Protein AF-A0A7S1VIX5-F1 (afdb_monomer)

pLDDT: mean 74.94, std 20.19, range [29.17, 95.88]

Solvent-accessible surface area (backbone atoms only — not comparable to full-atom values): 13788 Å² total; per-residue (Å²): 132,83,78,78,77,52,73,66,58,58,30,60,76,66,74,55,80,82,62,45,67,68,53,44,40,52,52,51,56,52,42,58,74,59,51,63,78,57,54,66,81,84,49,85,82,69,47,69,67,57,52,46,50,52,40,50,43,45,48,53,43,51,52,53,49,53,56,47,58,65,45,47,60,74,49,66,66,64,64,69,95,78,52,51,76,66,58,50,51,46,47,50,54,43,53,51,54,49,48,52,43,51,50,52,44,55,71,68,44,48,58,62,39,41,53,62,77,56,58,63,57,82,47,80,45,80,46,74,49,74,53,75,81,75,80,76,80,84,83,83,89,85,88,83,90,82,92,78,94,74,93,71,90,77,80,77,80,70,57,75,49,76,47,80,46,83,52,84,44,78,74,46,73,65,58,49,50,51,47,42,53,54,46,42,70,40,27,55,58,52,47,46,52,52,46,54,43,52,53,47,49,44,48,43,53,49,54,40,54,51,53,52,52,56,47,57,57,51,62,58,71,71,62,85,88,127

Radius of gyration: 33.41 Å; Cα contacts (8 Å, |Δi|>4): 172; chains: 1; bounding box: 54×72×113 Å

Structure (mmCIF, N/CA/C/O backbone)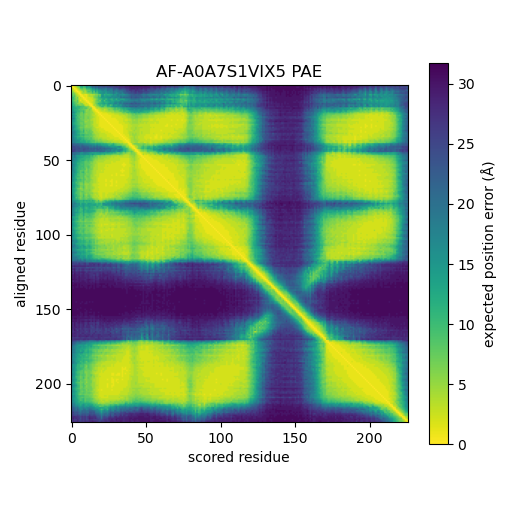:
data_AF-A0A7S1VIX5-F1
#
_entry.id   AF-A0A7S1VIX5-F1
#
loop_
_atom_site.group_PDB
_atom_site.id
_atom_site.type_symbol
_atom_site.label_atom_id
_atom_site.label_alt_id
_atom_site.label_comp_id
_atom_site.label_asym_id
_atom_site.label_entity_id
_atom_site.label_seq_id
_atom_site.pdbx_PDB_ins_code
_atom_site.Cartn_x
_atom_site.Cartn_y
_atom_site.Cartn_z
_atom_site.occupancy
_atom_site.B_iso_or_equiv
_atom_site.auth_seq_id
_atom_site.auth_comp_id
_atom_site.auth_asym_id
_atom_site.auth_atom_id
_atom_site.pdbx_PDB_model_num
ATOM 1 N N . GLY A 1 1 ? 23.159 -33.385 -23.144 1.00 40.56 1 GLY A N 1
ATOM 2 C CA . GLY A 1 1 ? 23.019 -32.016 -22.623 1.00 40.56 1 GLY A CA 1
ATOM 3 C C . GLY A 1 1 ? 21.557 -31.666 -22.658 1.00 40.56 1 GLY A C 1
ATOM 4 O O . GLY A 1 1 ? 21.001 -31.603 -23.744 1.00 40.56 1 GLY A O 1
ATOM 5 N N . THR A 1 2 ? 20.914 -31.565 -21.503 1.00 48.69 2 THR A N 1
ATOM 6 C CA . THR A 1 2 ? 19.516 -31.141 -21.402 1.00 48.69 2 THR A CA 1
ATOM 7 C C . THR A 1 2 ? 19.455 -29.647 -21.702 1.00 48.69 2 THR A C 1
ATOM 9 O O . THR A 1 2 ? 20.096 -28.850 -21.022 1.00 48.69 2 THR A O 1
ATOM 12 N N . ALA A 1 3 ? 18.760 -29.273 -22.776 1.00 57.03 3 ALA A N 1
ATOM 13 C CA . ALA A 1 3 ? 18.532 -27.875 -23.105 1.00 57.03 3 ALA A CA 1
ATOM 14 C C . ALA A 1 3 ? 17.705 -27.244 -21.980 1.00 57.03 3 ALA A C 1
ATOM 16 O O . ALA A 1 3 ? 16.609 -27.717 -21.680 1.00 57.03 3 ALA A O 1
ATOM 17 N N . THR A 1 4 ? 18.244 -26.215 -21.328 1.00 62.16 4 THR A N 1
ATOM 18 C CA . THR A 1 4 ? 17.508 -25.450 -20.321 1.00 62.16 4 THR A CA 1
ATOM 19 C C . THR A 1 4 ? 16.280 -24.834 -20.995 1.00 62.16 4 THR A C 1
ATOM 21 O O . THR A 1 4 ? 16.452 -24.109 -21.981 1.00 62.16 4 THR A O 1
ATOM 24 N N . PRO A 1 5 ? 15.053 -25.113 -20.522 1.00 63.16 5 PRO A N 1
ATOM 25 C CA . PRO A 1 5 ? 13.854 -24.552 -21.124 1.00 63.16 5 PRO A CA 1
ATOM 26 C C . PRO A 1 5 ? 13.896 -23.025 -21.030 1.00 63.16 5 PRO A C 1
ATOM 28 O O . PRO A 1 5 ? 14.279 -22.446 -20.010 1.00 63.16 5 PRO A O 1
ATOM 31 N N . THR A 1 6 ? 13.532 -22.354 -22.120 1.00 70.19 6 THR A N 1
ATOM 32 C CA . THR A 1 6 ? 13.431 -20.895 -22.151 1.00 70.19 6 THR A CA 1
ATOM 33 C C . THR A 1 6 ? 12.303 -20.433 -21.229 1.00 70.19 6 THR A C 1
ATOM 35 O O . THR A 1 6 ? 11.270 -21.088 -21.112 1.00 70.19 6 THR A O 1
ATOM 38 N N . ARG A 1 7 ? 12.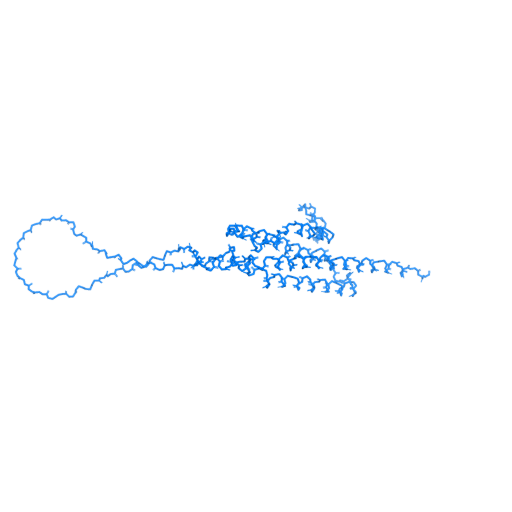469 -19.263 -20.594 1.00 66.38 7 ARG A N 1
ATOM 39 C CA . ARG A 1 7 ? 11.473 -18.664 -19.680 1.00 66.38 7 ARG A CA 1
ATOM 40 C C . ARG A 1 7 ? 10.058 -18.644 -20.277 1.00 66.38 7 ARG A C 1
ATOM 42 O O . ARG A 1 7 ? 9.100 -18.920 -19.573 1.00 66.38 7 ARG A O 1
ATOM 49 N N . GLN A 1 8 ? 9.936 -18.373 -21.576 1.00 63.19 8 GLN A N 1
ATOM 50 C CA . GLN A 1 8 ? 8.655 -18.368 -22.291 1.00 63.19 8 GLN A CA 1
ATOM 51 C C . GLN A 1 8 ? 8.002 -19.755 -22.394 1.00 63.19 8 GLN A C 1
ATOM 53 O O . GLN A 1 8 ? 6.785 -19.841 -22.286 1.00 63.19 8 GLN A O 1
ATOM 58 N N . ALA A 1 9 ? 8.784 -20.829 -22.552 1.00 67.06 9 ALA A N 1
ATOM 59 C CA . ALA A 1 9 ? 8.257 -22.194 -22.598 1.00 67.06 9 ALA A CA 1
ATOM 60 C C . ALA A 1 9 ? 7.669 -22.605 -21.239 1.00 67.06 9 ALA A C 1
ATOM 62 O O . ALA A 1 9 ? 6.553 -23.109 -21.179 1.00 67.06 9 ALA A O 1
ATOM 63 N N . VAL A 1 10 ? 8.365 -22.274 -20.145 1.00 72.19 10 VAL A N 1
ATOM 64 C CA . VAL A 1 10 ? 7.876 -22.525 -18.778 1.00 72.19 10 VAL A CA 1
ATOM 65 C C . VAL A 1 10 ? 6.617 -21.703 -18.476 1.00 72.19 10 VAL A C 1
ATOM 67 O O . VAL A 1 10 ? 5.673 -22.202 -17.878 1.00 72.19 10 VAL A O 1
ATOM 70 N N . MET A 1 11 ? 6.564 -20.440 -18.907 1.00 71.94 11 MET A N 1
ATOM 71 C CA . MET A 1 11 ? 5.390 -19.586 -18.678 1.00 71.94 11 MET A CA 1
ATOM 72 C C . MET A 1 11 ? 4.155 -20.052 -19.460 1.00 71.94 11 MET A C 1
ATOM 74 O O . MET A 1 11 ? 3.044 -19.968 -18.938 1.00 71.94 11 MET A O 1
ATOM 78 N N . ALA A 1 12 ? 4.344 -20.582 -20.673 1.00 70.00 12 ALA A N 1
ATOM 79 C CA . ALA A 1 12 ? 3.269 -21.157 -21.477 1.00 70.00 12 ALA A CA 1
ATOM 80 C C . ALA A 1 12 ? 2.716 -22.458 -20.871 1.00 70.00 12 ALA A C 1
ATOM 82 O O . ALA A 1 12 ? 1.503 -22.651 -20.861 1.00 70.00 12 ALA A O 1
ATOM 83 N N . GLU A 1 13 ? 3.575 -23.315 -20.308 1.00 73.69 13 GLU A N 1
ATOM 84 C CA . GLU A 1 13 ? 3.148 -24.536 -19.603 1.00 73.69 13 GLU A CA 1
ATOM 85 C C . GLU A 1 13 ? 2.299 -24.236 -18.359 1.00 73.69 13 GLU A C 1
ATOM 87 O O . GLU A 1 13 ? 1.384 -24.992 -18.037 1.00 73.69 13 GLU A O 1
ATOM 92 N N . VAL A 1 14 ? 2.567 -23.118 -17.677 1.00 80.94 14 VAL A N 1
ATOM 93 C CA . VAL A 1 14 ? 1.865 -22.720 -16.444 1.00 80.94 14 VAL A CA 1
ATOM 94 C C . VAL A 1 14 ? 0.708 -21.742 -16.720 1.00 80.94 14 VAL A C 1
ATOM 96 O O . VAL A 1 14 ? 0.027 -21.316 -15.792 1.00 80.94 14 VAL A O 1
ATOM 99 N N . SER A 1 15 ? 0.444 -21.385 -17.986 1.00 79.19 15 SER A N 1
ATOM 100 C CA . SER A 1 15 ? -0.563 -20.378 -18.368 1.00 79.19 15 SER A CA 1
ATOM 101 C C . SER A 1 15 ? -0.423 -19.068 -17.570 1.00 79.19 15 SER A C 1
ATOM 103 O O . SER A 1 15 ? -1.413 -18.470 -17.141 1.00 79.19 15 SER A O 1
ATOM 105 N N . TYR A 1 16 ? 0.818 -18.637 -17.334 1.00 80.12 16 TYR A N 1
ATOM 106 C CA . TYR A 1 16 ? 1.125 -17.480 -16.497 1.00 80.12 16 TYR A CA 1
ATOM 107 C C . TYR A 1 16 ? 1.559 -16.282 -17.344 1.00 80.12 16 TYR A C 1
ATOM 109 O O . TYR A 1 16 ? 2.578 -16.334 -18.038 1.00 80.12 16 TYR A O 1
ATOM 117 N N . GLU A 1 17 ? 0.822 -15.179 -17.227 1.00 78.12 17 GLU A N 1
ATOM 118 C CA . GLU A 1 17 ? 1.172 -13.897 -17.836 1.00 78.12 17 GLU A CA 1
ATOM 119 C C . GLU A 1 17 ? 1.804 -12.966 -16.784 1.00 78.12 17 GLU A C 1
ATOM 121 O O . GLU A 1 17 ? 1.222 -12.755 -15.714 1.00 78.12 17 GLU A O 1
ATOM 126 N N . PRO A 1 18 ? 3.011 -12.424 -17.031 1.00 79.94 18 PRO A N 1
ATOM 127 C CA . PRO A 1 18 ? 3.675 -11.557 -16.072 1.00 79.94 18 PRO A CA 1
ATOM 128 C C . PRO A 1 18 ? 2.998 -10.185 -16.059 1.00 79.94 18 PRO A C 1
ATOM 130 O O . PRO A 1 18 ? 2.754 -9.600 -17.111 1.00 79.94 18 PRO A O 1
ATOM 133 N N . LEU A 1 19 ? 2.770 -9.627 -14.870 1.00 87.00 19 LEU A N 1
ATOM 134 C CA . LEU A 1 19 ? 2.297 -8.250 -14.763 1.00 87.00 19 LEU A CA 1
ATOM 135 C C . LEU A 1 19 ? 3.363 -7.284 -15.288 1.00 87.00 19 LEU A C 1
ATOM 137 O O . LEU A 1 19 ? 4.527 -7.344 -14.879 1.00 87.00 19 LEU A O 1
ATOM 141 N N . THR A 1 20 ? 2.952 -6.361 -16.153 1.00 89.31 20 THR A N 1
ATOM 142 C CA . THR A 1 20 ? 3.801 -5.250 -16.585 1.00 89.31 20 THR A CA 1
ATOM 143 C C . THR A 1 20 ? 3.745 -4.101 -15.577 1.00 89.31 20 THR A C 1
ATOM 145 O O . THR A 1 20 ? 2.816 -3.995 -14.773 1.00 89.31 20 THR A O 1
ATOM 148 N N . LEU A 1 21 ? 4.712 -3.179 -15.637 1.00 89.44 21 LEU A N 1
ATOM 149 C CA . LEU A 1 21 ? 4.669 -1.955 -14.825 1.00 89.44 21 LEU A CA 1
ATOM 150 C C . LEU A 1 21 ? 3.411 -1.115 -15.084 1.00 89.44 21 LEU A C 1
ATOM 152 O O . LEU A 1 21 ? 2.883 -0.514 -14.152 1.00 89.44 21 LEU A O 1
ATOM 156 N N . SER A 1 22 ? 2.906 -1.113 -16.321 1.00 91.06 22 SER A N 1
ATOM 157 C CA . SER A 1 22 ? 1.664 -0.421 -16.686 1.00 91.06 22 SER A CA 1
ATOM 158 C C . SER A 1 22 ? 0.442 -1.063 -16.021 1.00 91.06 22 SER A C 1
ATOM 160 O O . SER A 1 22 ? -0.457 -0.357 -15.559 1.00 91.06 22 SER A O 1
ATOM 162 N N . ASP A 1 23 ? 0.416 -2.394 -15.917 1.00 92.44 23 ASP A N 1
ATOM 163 C CA . ASP A 1 23 ? -0.668 -3.113 -15.237 1.00 92.44 23 ASP A CA 1
ATOM 164 C C . ASP A 1 23 ? -0.633 -2.850 -13.735 1.00 92.44 23 ASP A C 1
ATOM 166 O O . ASP A 1 23 ? -1.665 -2.569 -13.125 1.00 92.44 23 ASP A O 1
ATOM 170 N N . ILE A 1 24 ? 0.562 -2.891 -13.138 1.00 92.88 24 ILE A N 1
ATOM 171 C CA . ILE A 1 24 ? 0.766 -2.591 -11.717 1.00 92.88 24 ILE A CA 1
ATOM 172 C C . ILE A 1 24 ? 0.300 -1.164 -11.415 1.00 92.88 24 ILE A C 1
ATOM 174 O O . ILE A 1 24 ? -0.462 -0.956 -10.472 1.00 92.88 24 ILE A O 1
ATOM 178 N N . GLN A 1 25 ? 0.692 -0.193 -12.243 1.00 93.44 25 GLN A N 1
ATOM 179 C CA . GLN A 1 25 ? 0.276 1.200 -12.107 1.00 93.44 25 GLN A CA 1
ATOM 180 C C . GLN A 1 25 ? -1.249 1.354 -12.173 1.00 93.44 25 GLN A C 1
ATOM 182 O O . GLN A 1 25 ? -1.849 2.015 -11.322 1.00 93.44 25 GLN A O 1
ATOM 187 N N . THR A 1 26 ? -1.881 0.723 -13.163 1.00 94.88 26 THR A N 1
ATOM 188 C CA . THR A 1 26 ? -3.338 0.764 -13.337 1.00 94.88 26 THR A CA 1
ATOM 189 C C . THR A 1 26 ? -4.048 0.197 -12.110 1.00 94.88 26 THR A C 1
ATOM 191 O O . THR A 1 26 ? -4.936 0.843 -11.553 1.00 94.88 26 THR A O 1
ATOM 194 N N . ARG A 1 27 ? -3.592 -0.957 -11.612 1.00 95.69 27 ARG A N 1
ATOM 195 C CA . ARG A 1 27 ? -4.152 -1.590 -10.412 1.00 95.69 27 ARG A CA 1
ATOM 196 C C . ARG A 1 27 ? -3.914 -0.764 -9.143 1.00 95.69 27 ARG A C 1
ATOM 198 O O . ARG A 1 27 ? -4.787 -0.715 -8.283 1.00 95.69 27 ARG A O 1
ATOM 205 N N . MET A 1 28 ? -2.781 -0.066 -9.020 1.00 95.12 28 MET A N 1
ATOM 206 C CA . MET A 1 28 ? -2.539 0.868 -7.909 1.00 95.12 28 MET A CA 1
ATOM 207 C C . MET A 1 28 ? -3.523 2.049 -7.936 1.00 95.12 28 MET A C 1
ATOM 209 O O . MET A 1 28 ? -4.060 2.427 -6.897 1.00 95.12 28 MET A O 1
ATOM 213 N N . LEU A 1 29 ? -3.826 2.597 -9.116 1.00 95.12 29 LEU A N 1
ATOM 214 C CA . LEU A 1 29 ? -4.843 3.645 -9.262 1.00 95.12 29 LEU A CA 1
ATOM 215 C C . LEU A 1 29 ? -6.255 3.137 -8.937 1.00 95.12 29 LEU A C 1
ATOM 217 O O . LEU A 1 29 ? -7.059 3.861 -8.348 1.00 95.12 29 LEU A O 1
ATOM 221 N N . GLU A 1 30 ? -6.567 1.891 -9.286 1.00 95.31 30 GLU A N 1
ATOM 222 C CA . GLU A 1 30 ? -7.820 1.246 -8.884 1.00 95.31 30 GLU A CA 1
ATOM 223 C C . GLU A 1 30 ? -7.915 1.077 -7.364 1.00 95.31 30 GLU A C 1
ATOM 225 O O . GLU A 1 30 ? -8.981 1.316 -6.796 1.00 95.31 30 GLU A O 1
ATOM 230 N N . LEU A 1 31 ? -6.810 0.752 -6.683 1.00 94.88 31 LEU A N 1
ATOM 231 C CA . LEU A 1 31 ? -6.770 0.709 -5.220 1.00 94.88 31 LEU A CA 1
ATOM 232 C C . LEU A 1 31 ? -7.090 2.067 -4.591 1.00 94.88 31 LEU A C 1
ATOM 234 O O . LEU A 1 31 ? -7.843 2.102 -3.622 1.00 94.88 31 LEU A O 1
ATOM 238 N N . CYS A 1 32 ? -6.619 3.183 -5.161 1.00 94.00 32 CYS A N 1
ATOM 239 C CA . CYS A 1 32 ? -6.981 4.520 -4.672 1.00 94.00 32 CYS A CA 1
ATOM 240 C C . CYS A 1 32 ? -8.499 4.753 -4.662 1.00 94.00 32 CYS A C 1
ATOM 242 O O . CYS A 1 32 ? -9.011 5.411 -3.759 1.00 94.00 32 CYS A O 1
ATOM 244 N N . ARG A 1 33 ? -9.232 4.200 -5.640 1.00 94.19 33 ARG A N 1
ATOM 245 C CA . ARG A 1 33 ? -10.702 4.304 -5.704 1.00 94.19 33 ARG A CA 1
ATOM 246 C C . ARG A 1 33 ? -11.407 3.451 -4.651 1.00 94.19 33 ARG A C 1
ATOM 248 O O . ARG A 1 33 ? -12.556 3.726 -4.328 1.00 94.19 33 ARG A O 1
ATOM 255 N N . ARG A 1 34 ? -10.731 2.421 -4.138 1.00 94.25 34 ARG A N 1
ATOM 256 C CA . ARG A 1 34 ? -11.241 1.499 -3.115 1.00 94.25 34 ARG A CA 1
ATOM 257 C C . ARG A 1 34 ? -10.924 1.946 -1.689 1.00 94.25 34 ARG A C 1
ATOM 259 O O . ARG A 1 34 ? -11.398 1.311 -0.754 1.00 94.25 34 ARG A O 1
ATOM 266 N N . VAL A 1 35 ? -10.130 3.005 -1.512 1.00 94.56 35 VAL A N 1
ATOM 267 C CA . VAL A 1 35 ? -9.857 3.570 -0.187 1.00 94.56 35 VAL A CA 1
ATOM 268 C C . VAL A 1 35 ? -11.158 4.142 0.384 1.00 94.56 35 VAL A C 1
ATOM 270 O O . VAL A 1 35 ? -11.735 5.038 -0.246 1.00 94.56 35 VAL A O 1
ATOM 273 N N . PRO A 1 36 ? -11.610 3.680 1.564 1.00 94.00 36 PRO A N 1
ATOM 274 C CA . PRO A 1 36 ? -12.852 4.159 2.151 1.00 94.00 36 PRO A CA 1
ATOM 275 C C . PRO A 1 36 ? -12.805 5.670 2.420 1.00 94.00 36 PRO A C 1
ATOM 277 O O . PRO A 1 36 ? -11.723 6.244 2.609 1.00 94.00 36 PRO A O 1
ATOM 280 N N . PRO A 1 37 ? -13.960 6.355 2.422 1.00 92.81 37 PRO A N 1
ATOM 281 C CA . PRO A 1 37 ? -14.035 7.738 2.877 1.00 92.81 37 PRO A CA 1
ATOM 282 C C . PRO A 1 37 ? -13.595 7.853 4.344 1.00 92.81 37 PRO A C 1
ATOM 284 O O . PRO A 1 37 ? -13.552 6.868 5.081 1.00 92.81 37 PRO A O 1
ATOM 287 N N . ALA A 1 38 ? -13.211 9.061 4.754 1.00 91.56 38 ALA A N 1
ATOM 288 C CA . ALA A 1 38 ? -12.941 9.322 6.162 1.00 91.56 38 ALA A CA 1
ATOM 289 C C . ALA A 1 38 ? -14.248 9.241 6.961 1.00 91.56 38 ALA A C 1
ATOM 291 O O . ALA A 1 38 ? -15.317 9.530 6.426 1.00 91.56 38 ALA A O 1
ATOM 292 N N . ILE A 1 39 ? -14.142 8.856 8.227 1.00 89.00 39 ILE A N 1
ATOM 293 C CA . ILE A 1 39 ? -15.270 8.859 9.153 1.00 89.00 39 ILE A CA 1
ATOM 294 C C . ILE A 1 39 ? -15.489 10.312 9.585 1.00 89.00 39 ILE A C 1
ATOM 296 O O . ILE A 1 39 ? -14.536 10.981 9.987 1.00 89.00 39 ILE A O 1
ATOM 300 N N . GLU A 1 40 ? -16.718 10.811 9.466 1.00 81.31 40 GLU A N 1
ATOM 301 C CA . GLU A 1 40 ? -17.055 12.178 9.872 1.00 81.31 40 GLU A CA 1
ATOM 302 C C . GLU A 1 40 ? -16.924 12.327 11.395 1.00 81.31 40 GLU A C 1
ATOM 304 O O . GLU A 1 40 ? -17.427 11.505 12.163 1.00 81.31 40 GLU A O 1
ATOM 309 N N . GLU A 1 41 ? -16.207 13.361 11.841 1.00 69.62 41 GLU A N 1
ATOM 310 C CA . GLU A 1 41 ? -15.883 13.561 13.260 1.00 69.62 41 GLU A CA 1
ATOM 311 C C . GLU A 1 41 ? -17.153 13.837 14.088 1.00 69.62 41 GLU A C 1
ATOM 313 O O . GLU A 1 41 ? -17.346 13.220 15.138 1.00 69.62 41 GLU A O 1
ATOM 318 N N . ASP A 1 42 ? -18.075 14.628 13.531 1.00 68.25 42 ASP A N 1
ATOM 319 C CA . ASP A 1 42 ? -19.326 15.067 14.170 1.00 68.25 42 ASP A CA 1
ATOM 320 C C . ASP A 1 42 ? -20.487 14.062 14.042 1.00 68.25 42 ASP A C 1
ATOM 322 O O . ASP A 1 42 ? -21.603 14.327 14.490 1.00 68.25 42 ASP A O 1
ATOM 326 N N . ALA A 1 43 ? -20.260 12.899 13.424 1.00 70.94 43 ALA A N 1
ATOM 327 C CA . ALA A 1 43 ? -21.269 11.851 13.352 1.00 70.94 43 ALA A CA 1
ATOM 328 C C . ALA A 1 43 ? -21.365 11.136 14.710 1.00 70.94 43 ALA A C 1
ATOM 330 O O . ALA A 1 43 ? -20.674 10.135 14.947 1.00 70.94 43 ALA A O 1
ATOM 331 N N . ASP A 1 44 ? -22.207 11.667 15.599 1.00 66.44 44 ASP A N 1
ATOM 332 C CA . ASP A 1 44 ? -22.525 11.089 16.917 1.00 66.44 44 ASP A CA 1
ATOM 333 C C . ASP A 1 44 ? -23.055 9.643 16.814 1.00 66.44 44 ASP A C 1
ATOM 335 O O . ASP A 1 44 ? -22.881 8.851 17.737 1.00 66.44 44 ASP A O 1
ATOM 339 N N . ASP A 1 45 ? -23.600 9.259 15.654 1.00 74.75 45 ASP A N 1
ATOM 340 C CA . ASP A 1 45 ? -24.149 7.924 15.385 1.00 74.75 45 ASP A CA 1
ATOM 341 C C . ASP A 1 45 ? -23.122 6.912 14.834 1.00 74.75 45 ASP A C 1
ATOM 343 O O . ASP A 1 45 ? -23.497 5.819 14.402 1.00 74.75 45 ASP A O 1
ATOM 347 N N . THR A 1 46 ? -21.822 7.238 14.817 1.00 82.06 46 THR A N 1
ATOM 348 C CA . THR A 1 46 ? -20.809 6.280 14.338 1.00 82.06 46 THR A CA 1
ATOM 349 C C . THR A 1 46 ? -20.658 5.125 15.328 1.00 82.06 46 THR A C 1
ATOM 351 O O . THR A 1 46 ? -20.126 5.284 16.425 1.00 82.06 46 THR A O 1
ATOM 354 N N . THR A 1 47 ? -21.083 3.937 14.912 1.00 86.44 47 THR A N 1
ATOM 355 C CA . THR A 1 47 ? -20.982 2.701 15.698 1.00 86.44 47 THR A CA 1
ATOM 356 C C . THR A 1 47 ? -19.582 2.086 15.625 1.00 86.44 47 THR A C 1
ATOM 358 O O . THR A 1 47 ? -18.850 2.264 14.647 1.00 86.44 47 THR A O 1
ATOM 361 N N . GLN A 1 48 ? -19.203 1.311 16.646 1.00 85.38 48 GLN A N 1
ATOM 362 C CA . GLN A 1 48 ? -17.920 0.599 16.665 1.00 85.38 48 GLN A CA 1
ATOM 363 C C . GLN A 1 48 ? -17.800 -0.360 15.471 1.00 85.38 48 GLN A C 1
ATOM 365 O O . GLN A 1 48 ? -16.723 -0.502 14.893 1.00 85.38 48 GLN A O 1
ATOM 370 N N . GLU A 1 49 ? -18.907 -0.981 15.068 1.00 87.12 49 GLU A N 1
ATOM 371 C CA . GLU A 1 49 ? -18.988 -1.870 13.913 1.00 87.12 49 GLU A CA 1
ATOM 372 C C . GLU A 1 49 ? -18.592 -1.153 12.615 1.00 87.12 49 GLU A C 1
ATOM 374 O O . GLU A 1 49 ? -17.810 -1.696 11.836 1.00 87.12 49 GLU A O 1
ATOM 379 N N . GLN A 1 50 ? -19.044 0.089 12.411 1.00 89.75 50 GLN A N 1
ATOM 380 C CA . GLN A 1 50 ? -18.674 0.895 11.241 1.00 89.75 50 GLN A CA 1
ATOM 381 C C . GLN A 1 50 ? -17.186 1.263 11.235 1.00 89.75 50 GLN A C 1
ATOM 383 O O . GLN A 1 50 ? -16.556 1.281 10.178 1.00 89.75 50 GLN A O 1
ATOM 388 N N . ILE A 1 51 ? -16.597 1.528 12.406 1.00 90.62 51 ILE A N 1
ATOM 389 C CA . ILE A 1 51 ? -15.160 1.821 12.526 1.00 90.62 51 ILE A CA 1
ATOM 390 C C . ILE A 1 51 ? -14.330 0.575 12.189 1.00 90.62 51 ILE A C 1
ATOM 392 O O . ILE A 1 51 ? -13.317 0.667 11.492 1.00 90.62 51 ILE A O 1
ATOM 396 N N . VAL A 1 52 ? -14.768 -0.599 12.650 1.00 89.44 52 VAL A N 1
ATOM 397 C CA . VAL A 1 52 ? -14.132 -1.885 12.335 1.00 89.44 52 VAL A CA 1
ATOM 398 C C . VAL A 1 52 ? -14.267 -2.212 10.847 1.00 89.44 52 VAL A C 1
ATOM 400 O O . VAL A 1 52 ? -13.290 -2.630 10.224 1.00 89.44 52 VAL A O 1
ATOM 403 N N . GLU A 1 53 ? -15.434 -1.973 10.250 1.00 91.88 53 GLU A N 1
ATOM 404 C CA . GLU A 1 53 ? -15.646 -2.144 8.812 1.00 91.88 53 GLU A CA 1
ATOM 405 C C . GLU A 1 53 ? -14.727 -1.220 8.000 1.00 91.88 53 GLU A C 1
ATOM 407 O O . GLU A 1 53 ? -14.021 -1.679 7.099 1.00 91.88 53 GLU A O 1
ATOM 412 N N . TRP A 1 54 ? -14.659 0.063 8.362 1.00 94.19 54 TRP A N 1
ATOM 413 C CA . TRP A 1 54 ? -13.736 1.022 7.757 1.00 94.19 54 TRP A CA 1
ATOM 414 C C . TRP A 1 54 ? -12.278 0.550 7.856 1.00 94.19 54 TRP A C 1
ATOM 416 O O . TRP A 1 54 ? -11.539 0.573 6.866 1.00 94.19 54 TRP A O 1
ATOM 426 N N . ALA A 1 55 ? -11.865 0.063 9.030 1.00 92.75 55 ALA A N 1
ATOM 427 C CA . ALA A 1 55 ? -10.518 -0.448 9.254 1.00 92.75 55 ALA A CA 1
ATOM 428 C C . ALA A 1 55 ? -10.227 -1.697 8.403 1.00 92.75 55 ALA A C 1
ATOM 430 O O . ALA A 1 55 ? -9.133 -1.827 7.853 1.00 92.75 55 ALA A O 1
ATOM 431 N N . SER A 1 56 ? -11.210 -2.585 8.239 1.00 93.06 56 SER A N 1
ATOM 432 C CA . SER A 1 56 ? -11.110 -3.779 7.394 1.00 93.06 56 SER A CA 1
ATOM 433 C C . SER A 1 56 ? -10.954 -3.421 5.912 1.00 93.06 56 SER A C 1
ATOM 435 O O . SER A 1 56 ? -10.107 -3.982 5.208 1.00 93.06 56 SER A O 1
ATOM 437 N N . GLN A 1 57 ? -11.705 -2.423 5.437 1.00 94.38 57 GLN A N 1
ATOM 438 C CA . GLN A 1 57 ? -11.572 -1.909 4.072 1.00 94.38 57 GLN A CA 1
ATOM 439 C C . GLN A 1 57 ? -10.191 -1.271 3.846 1.00 94.38 57 GLN A C 1
ATOM 441 O O . GLN A 1 57 ? -9.536 -1.564 2.844 1.00 94.38 57 GLN A O 1
ATOM 446 N N . MET A 1 58 ? -9.702 -0.469 4.800 1.00 94.12 58 MET A N 1
ATOM 447 C CA . MET A 1 58 ? -8.339 0.080 4.772 1.00 94.12 58 MET A CA 1
ATOM 448 C C . MET A 1 58 ? -7.273 -1.023 4.717 1.00 94.12 58 MET A C 1
ATOM 450 O O . MET A 1 58 ? -6.357 -0.947 3.896 1.00 94.12 58 MET A O 1
ATOM 454 N N . GLN A 1 59 ? -7.408 -2.063 5.544 1.00 93.81 59 GLN A N 1
ATOM 455 C CA . GLN A 1 59 ? -6.488 -3.203 5.586 1.00 93.81 59 GLN A CA 1
ATOM 456 C C . GLN A 1 59 ? -6.465 -3.960 4.250 1.00 93.81 59 GLN A C 1
ATOM 458 O O . GLN A 1 59 ? -5.395 -4.264 3.728 1.00 93.81 59 GLN A O 1
ATOM 463 N N . THR A 1 60 ? -7.632 -4.173 3.637 1.00 94.31 60 THR A N 1
ATOM 464 C CA . THR A 1 60 ? -7.748 -4.816 2.317 1.00 94.31 60 THR A CA 1
ATOM 465 C C . THR A 1 60 ? -6.992 -4.036 1.237 1.00 94.31 60 THR A C 1
ATOM 467 O O . THR A 1 60 ? -6.317 -4.622 0.387 1.00 94.31 60 THR A O 1
ATOM 470 N N . VAL A 1 61 ? -7.084 -2.701 1.251 1.00 95.38 61 VAL A N 1
ATOM 471 C CA . VAL A 1 61 ? -6.344 -1.857 0.301 1.00 95.38 61 VAL A CA 1
ATOM 472 C C . VAL A 1 61 ? -4.840 -1.923 0.558 1.00 95.38 61 VAL A C 1
ATOM 474 O O . VAL A 1 61 ? -4.064 -2.008 -0.392 1.00 95.38 61 VAL A O 1
ATOM 477 N N . LEU A 1 62 ? -4.431 -1.912 1.826 1.00 94.00 62 LEU A N 1
ATOM 478 C CA . LEU A 1 62 ? -3.033 -1.992 2.244 1.00 94.00 62 LEU A CA 1
ATOM 479 C C . LEU A 1 62 ? -2.378 -3.303 1.789 1.00 94.00 62 LEU A C 1
ATOM 481 O O . LEU A 1 62 ? -1.279 -3.292 1.233 1.00 94.00 62 LEU A O 1
ATOM 485 N N . GLU A 1 63 ? -3.067 -4.427 1.966 1.00 93.75 63 GLU A N 1
ATOM 486 C CA . GLU A 1 63 ? -2.613 -5.734 1.486 1.00 93.75 63 GLU A CA 1
ATOM 487 C C . GLU A 1 63 ? -2.512 -5.768 -0.037 1.00 93.75 63 GLU A C 1
ATOM 489 O O . GLU A 1 63 ? -1.483 -6.174 -0.580 1.00 93.75 63 GLU A O 1
ATOM 494 N N . GLY A 1 64 ? -3.536 -5.263 -0.734 1.00 93.69 64 GLY A N 1
ATOM 495 C CA . GLY A 1 64 ? -3.512 -5.133 -2.189 1.00 93.69 64 GLY A CA 1
ATOM 496 C C . GLY A 1 64 ? -2.324 -4.302 -2.679 1.00 93.69 64 GLY A C 1
ATOM 497 O O . GLY A 1 64 ? -1.648 -4.690 -3.632 1.00 93.69 64 GLY A O 1
ATOM 498 N N . PHE A 1 65 ? -2.027 -3.190 -2.006 1.00 94.94 65 PHE A N 1
ATOM 499 C CA . PHE A 1 65 ? -0.875 -2.348 -2.317 1.00 94.94 65 PHE A CA 1
ATOM 500 C C . PHE A 1 65 ? 0.443 -3.106 -2.128 1.00 94.94 65 PHE A C 1
ATOM 502 O O . PHE A 1 65 ? 1.270 -3.121 -3.040 1.00 94.94 65 PHE A O 1
ATOM 509 N N . ASN A 1 66 ? 0.626 -3.782 -0.991 1.00 93.81 66 ASN A N 1
ATOM 510 C CA . ASN A 1 66 ? 1.847 -4.539 -0.711 1.00 93.81 66 ASN A CA 1
ATOM 511 C C . ASN A 1 66 ? 2.092 -5.645 -1.741 1.00 93.81 66 ASN A C 1
ATOM 513 O O . ASN A 1 66 ? 3.216 -5.791 -2.220 1.00 93.81 66 ASN A O 1
ATOM 517 N N . LEU A 1 67 ? 1.041 -6.367 -2.142 1.00 93.88 67 LEU A N 1
ATOM 518 C CA . LEU A 1 67 ? 1.134 -7.385 -3.188 1.00 93.88 67 LEU A CA 1
ATOM 519 C C . LEU A 1 67 ? 1.572 -6.786 -4.531 1.00 93.88 67 LEU A C 1
ATOM 521 O O . LEU A 1 67 ? 2.444 -7.343 -5.197 1.00 93.88 67 LEU A O 1
ATOM 525 N N . LEU A 1 68 ? 1.021 -5.631 -4.917 1.00 93.56 68 LEU A N 1
ATOM 526 C CA . LEU A 1 68 ? 1.411 -4.946 -6.153 1.00 93.56 68 LEU A CA 1
ATOM 527 C C . LEU A 1 68 ? 2.864 -4.463 -6.118 1.00 93.56 68 LEU A C 1
ATOM 529 O O . LEU A 1 68 ? 3.570 -4.601 -7.117 1.00 93.56 68 LEU A O 1
ATOM 533 N N . VAL A 1 69 ? 3.335 -3.938 -4.983 1.00 92.44 69 VAL A N 1
ATOM 534 C CA . VAL A 1 69 ? 4.743 -3.543 -4.817 1.00 92.44 69 VAL A CA 1
ATOM 535 C C . VAL A 1 69 ? 5.667 -4.754 -4.959 1.00 92.44 69 VAL A C 1
ATOM 537 O O . VAL A 1 69 ? 6.676 -4.672 -5.662 1.00 92.44 69 VAL A O 1
ATOM 540 N N . SER A 1 70 ? 5.299 -5.911 -4.398 1.00 90.88 70 SER A N 1
ATOM 541 C CA . SER A 1 70 ? 6.057 -7.157 -4.577 1.00 90.88 70 SER A CA 1
ATOM 542 C C . SER A 1 70 ? 6.155 -7.603 -6.044 1.00 90.88 70 SER A C 1
ATOM 544 O O . SER A 1 70 ? 7.129 -8.259 -6.415 1.00 90.88 70 SER A O 1
ATOM 546 N N . CYS A 1 71 ? 5.207 -7.215 -6.904 1.00 91.00 71 CYS A N 1
ATOM 547 C CA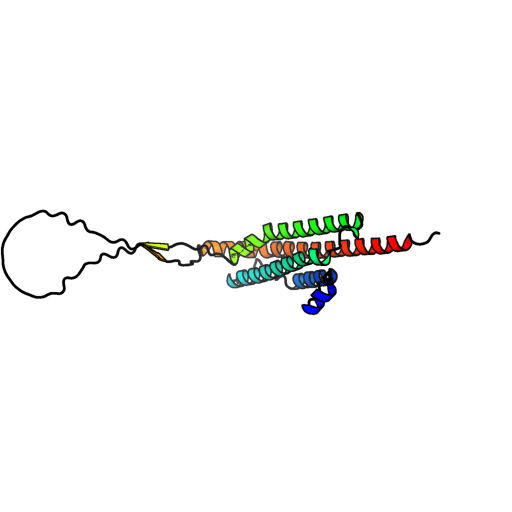 . CYS A 1 71 ? 5.255 -7.491 -8.342 1.00 91.00 71 CYS A CA 1
ATOM 548 C C . CYS A 1 71 ? 6.207 -6.567 -9.126 1.00 91.00 71 CYS A C 1
ATOM 550 O O . CYS A 1 71 ? 6.553 -6.889 -10.264 1.00 91.00 71 CYS A O 1
ATOM 552 N N . VAL A 1 72 ? 6.681 -5.453 -8.555 1.00 89.50 72 VAL A N 1
ATOM 553 C CA . VAL A 1 72 ? 7.566 -4.514 -9.272 1.00 89.50 72 VAL A CA 1
ATOM 554 C C . VAL A 1 72 ? 8.944 -5.124 -9.540 1.00 89.50 72 VAL A C 1
ATOM 556 O O . VAL A 1 72 ? 9.485 -4.979 -10.637 1.00 89.50 72 VAL A O 1
ATOM 559 N N . SER A 1 73 ? 9.507 -5.849 -8.572 1.00 87.25 73 SER A N 1
ATOM 560 C CA . SER A 1 73 ? 10.802 -6.525 -8.727 1.00 87.25 73 SER A CA 1
ATOM 561 C C . SER A 1 73 ? 10.825 -7.514 -9.911 1.00 87.25 73 SER A C 1
ATOM 563 O O . SER A 1 73 ? 11.674 -7.362 -10.795 1.00 87.25 73 SER A O 1
ATOM 565 N N . PRO A 1 74 ? 9.884 -8.476 -10.036 1.00 85.81 74 PRO A N 1
ATOM 566 C CA . PRO A 1 74 ? 9.858 -9.373 -11.190 1.00 85.81 74 PRO A CA 1
ATOM 567 C C . PRO A 1 74 ? 9.505 -8.665 -12.508 1.00 85.81 74 PRO A C 1
ATOM 569 O O . PRO A 1 74 ? 9.981 -9.102 -13.558 1.00 85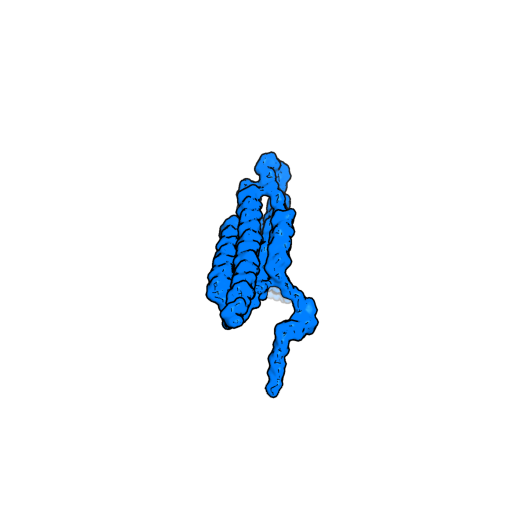.81 74 PRO A O 1
ATOM 572 N N . ALA A 1 75 ? 8.722 -7.578 -12.473 1.00 85.50 75 ALA A N 1
ATOM 573 C CA . ALA A 1 75 ? 8.387 -6.783 -13.658 1.00 85.50 75 ALA A CA 1
ATOM 574 C C . ALA A 1 75 ? 9.577 -5.964 -14.199 1.00 85.50 75 ALA A C 1
ATOM 576 O O . ALA A 1 75 ? 9.655 -5.704 -15.396 1.00 85.50 75 ALA A O 1
ATOM 577 N N . THR A 1 76 ? 10.524 -5.585 -13.335 1.00 84.06 76 THR A N 1
ATOM 578 C CA . THR A 1 76 ? 11.731 -4.802 -13.683 1.00 84.06 76 THR A CA 1
ATOM 579 C C . THR A 1 76 ? 12.982 -5.664 -13.868 1.00 84.06 76 THR A C 1
ATOM 581 O O . THR A 1 76 ? 14.085 -5.154 -14.108 1.00 84.06 76 THR A O 1
ATOM 584 N N . TYR A 1 77 ? 12.839 -6.987 -13.757 1.00 81.38 77 TYR A N 1
ATOM 585 C CA . TYR A 1 77 ? 13.965 -7.898 -13.856 1.00 81.38 77 TYR A CA 1
ATOM 586 C C . TYR A 1 77 ? 14.541 -7.925 -15.275 1.00 81.38 77 TYR A C 1
ATOM 588 O O . TYR A 1 77 ? 13.940 -8.447 -16.217 1.00 81.38 77 TYR A O 1
ATOM 596 N N . ILE A 1 78 ? 15.771 -7.432 -15.389 1.00 72.25 78 ILE A N 1
ATOM 597 C CA . ILE A 1 78 ? 16.624 -7.548 -16.567 1.00 72.25 78 ILE A CA 1
ATOM 598 C C . ILE A 1 78 ? 17.959 -8.087 -16.067 1.00 72.25 78 ILE A C 1
ATOM 600 O O . ILE A 1 78 ? 18.472 -7.630 -15.045 1.00 72.25 78 ILE A O 1
ATOM 604 N N . TRP A 1 79 ? 18.514 -9.070 -16.775 1.00 64.81 79 TRP A N 1
ATOM 605 C CA . TRP A 1 79 ? 19.825 -9.622 -16.442 1.00 64.81 79 TRP A CA 1
ATOM 606 C C . TRP A 1 79 ? 20.877 -8.505 -16.404 1.00 64.81 79 TRP A C 1
ATOM 608 O O . TRP A 1 79 ? 20.975 -7.734 -17.359 1.00 64.81 79 TRP A O 1
ATOM 618 N N . SER A 1 80 ? 21.672 -8.432 -15.333 1.00 61.56 80 SER A N 1
ATOM 619 C CA . SER A 1 80 ? 22.587 -7.311 -15.054 1.00 61.56 80 SER A CA 1
ATOM 620 C C . SER A 1 80 ? 23.564 -7.013 -16.195 1.00 61.56 80 SER A C 1
ATOM 622 O O . SER A 1 80 ? 23.832 -5.852 -16.474 1.00 61.56 80 SER A O 1
ATOM 624 N N . ALA A 1 81 ? 24.020 -8.030 -16.934 1.00 59.25 81 ALA A N 1
ATOM 625 C CA . ALA A 1 81 ? 24.915 -7.836 -18.083 1.00 59.25 81 ALA A CA 1
ATOM 626 C C . ALA A 1 81 ? 24.256 -7.143 -19.296 1.00 59.25 81 ALA A C 1
ATOM 628 O O . ALA A 1 81 ? 24.951 -6.740 -20.222 1.00 59.25 81 ALA A O 1
ATOM 629 N N . LYS A 1 82 ? 22.922 -7.031 -19.318 1.00 64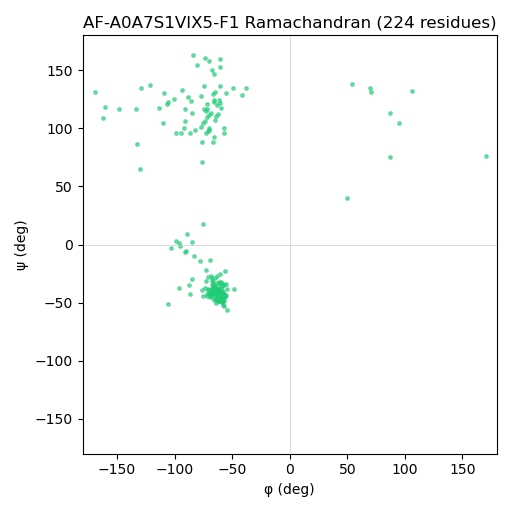.44 82 LYS A N 1
ATOM 630 C CA . LYS A 1 82 ? 22.154 -6.302 -20.341 1.00 64.44 82 LYS A CA 1
ATOM 631 C C . LYS A 1 82 ? 21.661 -4.942 -19.846 1.00 64.44 82 LYS A C 1
ATOM 633 O O . LYS A 1 82 ? 21.011 -4.229 -20.605 1.00 64.44 82 LYS A O 1
ATOM 638 N N . ARG A 1 83 ? 21.917 -4.605 -18.581 1.00 73.06 83 ARG A N 1
ATOM 639 C CA . ARG A 1 83 ? 21.470 -3.358 -17.972 1.00 73.06 83 ARG A CA 1
ATOM 640 C C . ARG A 1 83 ? 22.579 -2.318 -18.095 1.00 73.06 83 ARG A C 1
ATOM 642 O O . ARG A 1 83 ? 23.742 -2.604 -17.823 1.00 73.06 83 ARG A O 1
ATOM 649 N N . SER A 1 84 ? 22.222 -1.117 -18.525 1.00 78.69 84 SER A N 1
ATOM 650 C CA . SER A 1 84 ? 23.136 0.020 -18.505 1.00 78.69 84 SER A CA 1
ATOM 651 C C . SER A 1 84 ? 23.335 0.532 -17.073 1.00 78.69 84 SER A C 1
ATOM 653 O O . SER A 1 84 ? 22.507 0.302 -16.189 1.00 78.69 84 SER A O 1
ATOM 655 N N . GLY A 1 85 ? 24.415 1.283 -16.840 1.00 81.69 85 GLY A N 1
ATOM 656 C CA . GLY A 1 85 ? 24.640 1.927 -15.541 1.00 81.69 85 GLY A CA 1
ATOM 657 C C . GLY A 1 85 ? 23.539 2.929 -15.162 1.00 81.69 85 GLY A C 1
ATOM 658 O O . GLY A 1 85 ? 23.202 3.046 -13.989 1.00 81.69 85 GLY A O 1
ATOM 659 N N . ALA A 1 86 ? 22.935 3.610 -16.143 1.00 81.12 86 ALA A N 1
ATOM 660 C CA . ALA A 1 86 ? 21.834 4.544 -15.907 1.00 81.12 86 ALA A CA 1
ATOM 661 C C . ALA A 1 86 ? 20.534 3.816 -15.525 1.00 81.12 86 ALA A C 1
ATOM 663 O O . ALA A 1 86 ? 19.893 4.182 -14.541 1.00 81.12 86 ALA A O 1
ATOM 664 N N . ALA A 1 87 ? 20.178 2.733 -16.224 1.00 80.81 87 ALA A N 1
ATOM 665 C CA . ALA A 1 87 ? 19.015 1.918 -15.880 1.00 80.81 87 ALA A CA 1
ATOM 666 C C . ALA A 1 87 ? 19.117 1.314 -14.469 1.00 80.81 87 ALA A C 1
ATOM 668 O O . ALA A 1 87 ? 18.103 1.174 -13.783 1.00 80.81 87 ALA A O 1
ATOM 669 N N . ASP A 1 88 ? 20.329 0.980 -14.015 1.00 84.00 88 ASP A N 1
ATOM 670 C CA . ASP A 1 88 ? 20.556 0.486 -12.654 1.00 84.00 88 ASP A CA 1
ATOM 671 C C . ASP A 1 88 ? 20.378 1.585 -11.595 1.00 84.00 88 ASP A C 1
ATOM 673 O O . ASP A 1 88 ? 19.738 1.358 -10.569 1.00 84.00 88 ASP A O 1
ATOM 677 N N . GLN A 1 89 ? 20.829 2.812 -11.880 1.00 87.00 89 GLN A N 1
ATOM 678 C CA . GLN A 1 89 ? 20.566 3.974 -11.022 1.00 87.00 89 GLN A CA 1
ATOM 679 C C . GLN A 1 89 ? 19.067 4.274 -10.916 1.00 87.00 89 GLN A C 1
ATOM 681 O O . GLN A 1 89 ? 18.550 4.438 -9.813 1.00 87.00 89 GLN A O 1
ATOM 686 N N . HIS A 1 90 ? 18.351 4.305 -12.043 1.00 88.00 90 HIS A N 1
ATOM 687 C CA . HIS A 1 90 ? 16.907 4.547 -12.052 1.00 88.00 90 HIS A CA 1
ATOM 688 C C . HIS A 1 90 ? 16.137 3.460 -11.297 1.00 88.00 90 HIS A C 1
ATOM 690 O O . HIS A 1 90 ? 15.191 3.770 -10.573 1.00 88.00 90 HIS A O 1
ATOM 696 N N . LEU A 1 91 ? 16.555 2.195 -11.417 1.00 88.19 91 LEU A N 1
ATOM 697 C CA . LEU A 1 91 ? 15.945 1.110 -10.656 1.00 88.19 91 LEU A CA 1
ATOM 698 C C . LEU A 1 91 ? 16.246 1.218 -9.159 1.00 88.19 91 LEU A C 1
ATOM 700 O O . LEU A 1 91 ? 15.359 0.959 -8.351 1.00 88.19 91 LEU A O 1
ATOM 704 N N . SER A 1 92 ? 17.468 1.605 -8.791 1.00 89.88 92 SER A N 1
ATOM 705 C CA . SER A 1 92 ? 17.848 1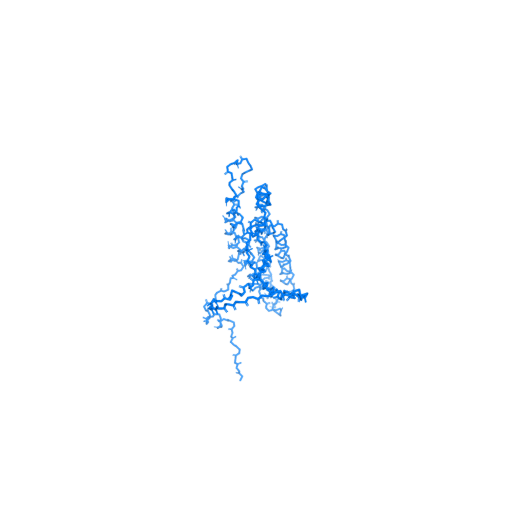.822 -7.393 1.00 89.88 92 SER A CA 1
ATOM 706 C C . SER A 1 92 ? 16.954 2.877 -6.739 1.00 89.88 92 SER A C 1
ATOM 708 O O . SER A 1 92 ? 16.374 2.617 -5.687 1.00 89.88 92 SER A O 1
ATOM 710 N N . VAL A 1 93 ? 16.735 4.009 -7.422 1.00 91.75 93 VAL A N 1
ATOM 711 C CA . VAL A 1 93 ? 15.825 5.072 -6.961 1.00 91.75 93 VAL A CA 1
ATOM 712 C C . VAL A 1 93 ? 14.386 4.564 -6.845 1.00 91.75 93 VAL A C 1
ATOM 714 O O . VAL A 1 93 ? 13.738 4.783 -5.823 1.00 91.75 93 VAL A O 1
ATOM 717 N N . LEU A 1 94 ? 13.879 3.843 -7.853 1.00 92.06 94 LEU A N 1
ATOM 718 C CA . LEU A 1 94 ? 12.540 3.250 -7.789 1.00 92.06 94 LEU A CA 1
ATOM 719 C C . LEU A 1 94 ? 12.408 2.316 -6.577 1.00 92.06 94 LEU A C 1
ATOM 721 O O . LEU A 1 94 ? 11.450 2.419 -5.816 1.00 92.06 94 LEU A O 1
ATOM 725 N N . SER A 1 95 ? 13.377 1.421 -6.383 1.00 92.38 95 SER A N 1
ATOM 726 C CA . SER A 1 95 ? 13.369 0.454 -5.287 1.00 92.38 95 SER A CA 1
ATOM 727 C C . SER A 1 95 ? 13.409 1.138 -3.922 1.00 92.38 95 SER A C 1
ATOM 729 O O . SER A 1 95 ? 12.657 0.742 -3.033 1.00 92.38 95 SER A O 1
ATOM 731 N N . SER A 1 96 ? 14.243 2.168 -3.746 1.00 93.62 96 SER A N 1
ATOM 732 C CA . SER A 1 96 ? 14.318 2.900 -2.480 1.00 93.62 96 SER A CA 1
ATOM 733 C C . SER A 1 96 ? 13.021 3.642 -2.172 1.00 93.62 96 SER A C 1
ATOM 735 O O . SER A 1 96 ? 12.546 3.604 -1.042 1.00 93.62 96 SER A O 1
ATOM 737 N N . GLU A 1 97 ? 12.401 4.274 -3.172 1.00 93.62 97 GLU A N 1
ATOM 738 C CA . GLU A 1 97 ? 11.145 5.004 -2.973 1.00 93.62 97 GLU A CA 1
ATOM 739 C C . GLU A 1 97 ? 9.975 4.070 -2.637 1.00 93.62 97 GLU A C 1
ATOM 741 O O . GLU A 1 97 ? 9.149 4.394 -1.780 1.00 93.62 97 GLU A O 1
ATOM 746 N N . LEU A 1 98 ? 9.919 2.888 -3.262 1.00 93.19 98 LEU A N 1
ATOM 747 C CA . LEU A 1 98 ? 8.923 1.866 -2.935 1.00 93.19 98 LEU A CA 1
ATOM 748 C C . LEU A 1 98 ? 9.125 1.300 -1.526 1.00 93.19 98 LEU A C 1
ATOM 750 O O . LEU A 1 98 ? 8.148 1.118 -0.801 1.00 93.19 98 LEU A O 1
ATOM 754 N N . GLN A 1 99 ? 10.372 1.081 -1.109 1.00 93.50 99 GLN A N 1
ATOM 755 C CA . GLN A 1 99 ? 10.668 0.623 0.245 1.00 93.50 99 GLN A CA 1
ATOM 756 C C . GLN A 1 99 ? 10.253 1.666 1.293 1.00 93.50 99 GLN A C 1
ATOM 758 O O . GLN A 1 99 ? 9.547 1.334 2.244 1.00 93.50 99 GLN A O 1
ATOM 763 N N . LEU A 1 100 ? 10.598 2.941 1.081 1.00 92.81 100 LEU A N 1
ATOM 764 C CA . LEU A 1 100 ? 10.187 4.034 1.969 1.00 92.81 100 LEU A CA 1
ATOM 765 C C . LEU A 1 100 ? 8.659 4.158 2.060 1.00 92.81 100 LEU A C 1
ATOM 767 O O . LEU A 1 100 ? 8.114 4.435 3.129 1.00 92.81 100 LEU A O 1
ATOM 771 N N . ALA A 1 101 ? 7.949 3.930 0.953 1.00 92.12 101 ALA A N 1
ATOM 772 C CA . ALA A 1 101 ? 6.491 3.902 0.935 1.00 92.12 101 ALA A CA 1
ATOM 773 C C . ALA A 1 101 ? 5.912 2.762 1.793 1.00 92.12 101 ALA A C 1
ATOM 775 O O . ALA A 1 101 ? 4.978 2.989 2.569 1.00 92.12 101 ALA A O 1
ATOM 776 N N . GLN A 1 102 ? 6.479 1.555 1.703 1.00 92.12 102 GLN A N 1
ATOM 777 C CA . GLN A 1 102 ? 6.068 0.419 2.533 1.00 92.12 102 GLN A CA 1
ATOM 778 C C . GLN A 1 102 ? 6.369 0.653 4.018 1.00 92.12 102 GLN A C 1
ATOM 780 O O . GLN A 1 102 ? 5.518 0.376 4.863 1.00 92.12 102 GLN A O 1
ATOM 785 N N . GLU A 1 103 ? 7.528 1.224 4.348 1.00 92.12 103 GLU A N 1
ATOM 786 C CA . GLU A 1 103 ? 7.902 1.568 5.726 1.00 92.12 103 GLU A CA 1
ATOM 787 C C . GLU A 1 103 ? 6.965 2.628 6.329 1.00 92.12 103 GLU A C 1
ATOM 789 O O . GLU A 1 103 ? 6.516 2.494 7.472 1.00 92.12 103 GLU A O 1
ATOM 794 N N . ALA A 1 104 ? 6.594 3.649 5.550 1.00 89.44 104 ALA A N 1
ATOM 795 C CA . ALA A 1 104 ? 5.639 4.675 5.964 1.00 89.44 104 ALA A CA 1
ATOM 796 C C . ALA A 1 104 ? 4.264 4.072 6.310 1.00 89.44 104 ALA A C 1
ATOM 798 O O . ALA A 1 104 ? 3.693 4.361 7.364 1.00 89.44 104 ALA A O 1
ATOM 799 N N . ILE A 1 105 ? 3.746 3.183 5.461 1.00 90.00 105 ILE A N 1
ATOM 800 C CA . ILE A 1 105 ? 2.466 2.496 5.688 1.00 90.00 105 ILE A CA 1
ATOM 801 C C . ILE A 1 105 ? 2.553 1.521 6.875 1.00 90.00 105 ILE A C 1
ATOM 803 O O . ILE A 1 105 ? 1.646 1.467 7.716 1.00 90.00 105 ILE A O 1
ATOM 807 N N . SER A 1 106 ? 3.651 0.768 6.974 1.00 90.06 106 SER A N 1
ATOM 808 C CA . SER A 1 106 ? 3.871 -0.218 8.035 1.00 90.06 106 SER A CA 1
ATOM 809 C C . SER A 1 106 ? 3.998 0.419 9.415 1.00 90.06 106 SER A C 1
ATOM 811 O O . SER A 1 106 ? 3.567 -0.180 10.394 1.00 90.06 106 SER A O 1
ATOM 813 N N . SER A 1 107 ? 4.584 1.613 9.513 1.00 88.94 107 SER A N 1
ATOM 814 C CA . SER A 1 107 ? 4.790 2.305 10.790 1.00 88.94 107 SER A CA 1
ATOM 815 C C . SER A 1 107 ? 3.593 3.160 11.212 1.00 88.94 107 SER A C 1
ATOM 817 O O . SER A 1 107 ? 3.294 3.249 12.403 1.00 88.94 107 SER A O 1
ATOM 819 N N . MET A 1 108 ? 2.880 3.779 10.264 1.00 87.12 108 MET A N 1
ATOM 820 C CA . MET A 1 108 ? 1.822 4.744 10.587 1.00 87.12 108 MET A CA 1
ATOM 821 C C . MET A 1 108 ? 0.412 4.150 10.603 1.00 87.12 108 MET A C 1
ATOM 823 O O . MET A 1 108 ? -0.403 4.563 11.433 1.00 87.12 108 MET A O 1
ATOM 827 N N . ILE A 1 109 ? 0.113 3.220 9.690 1.00 87.81 109 ILE A N 1
ATOM 828 C CA . ILE A 1 109 ? -1.258 2.754 9.427 1.00 87.81 109 ILE A CA 1
ATOM 829 C C . ILE A 1 109 ? -1.478 1.359 10.012 1.00 87.81 109 ILE A C 1
ATOM 831 O O . ILE A 1 109 ? -2.410 1.163 10.792 1.00 87.81 109 ILE A O 1
ATOM 835 N N . SER A 1 110 ? -0.586 0.415 9.704 1.00 87.94 110 SER A N 1
ATOM 836 C CA . SER A 1 110 ? -0.744 -1.003 10.072 1.00 87.94 110 SER A CA 1
ATOM 837 C C . SER A 1 110 ? -0.961 -1.250 11.576 1.00 87.94 110 SER A C 1
ATOM 839 O O . SER A 1 110 ? -1.882 -1.991 11.916 1.00 87.94 110 SER A O 1
ATOM 841 N N . PRO A 1 111 ? -0.227 -0.603 12.510 1.00 86.38 111 PRO A N 1
ATOM 842 C CA . PRO A 1 111 ? -0.423 -0.840 13.942 1.00 86.38 111 PRO A CA 1
ATOM 843 C C . PRO A 1 111 ? -1.800 -0.371 14.422 1.00 86.38 111 PRO A C 1
ATOM 845 O O . PRO A 1 111 ? -2.429 -1.005 15.260 1.00 86.38 111 PRO A O 1
ATOM 848 N N . ARG A 1 112 ? -2.301 0.734 13.857 1.00 85.38 112 ARG A N 1
ATOM 849 C CA . ARG A 1 112 ? -3.596 1.314 14.235 1.00 85.38 112 ARG A CA 1
ATOM 850 C C . ARG A 1 112 ? -4.758 0.455 13.753 1.00 85.38 112 ARG A C 1
ATOM 852 O O . ARG A 1 112 ? -5.730 0.308 14.483 1.00 85.38 112 ARG A O 1
ATOM 859 N N . LEU A 1 113 ? -4.638 -0.123 12.557 1.00 86.94 113 LEU A N 1
ATOM 860 C CA . LEU A 1 113 ? -5.615 -1.081 12.040 1.00 86.94 113 LEU A CA 1
ATOM 861 C C . LEU A 1 113 ? -5.563 -2.397 12.824 1.00 86.94 113 LEU A C 1
ATOM 863 O O . LEU A 1 113 ? -6.605 -2.913 13.212 1.00 86.94 113 LEU A O 1
ATOM 867 N N . SER A 1 114 ? -4.363 -2.900 13.132 1.00 86.12 114 SER A N 1
ATOM 868 C CA . SER A 1 114 ? -4.192 -4.136 13.905 1.00 86.12 114 SER A CA 1
ATOM 869 C C . SER A 1 114 ? -4.829 -4.049 15.293 1.00 86.12 114 SER A C 1
ATOM 871 O O . SER A 1 114 ? -5.475 -5.001 15.718 1.00 86.12 114 SER A O 1
ATOM 873 N N . ASN A 1 115 ? -4.706 -2.906 15.975 1.00 84.38 115 ASN A N 1
ATOM 874 C CA . ASN A 1 115 ? -5.314 -2.703 17.295 1.00 84.38 115 ASN A CA 1
ATOM 875 C C . ASN A 1 115 ? -6.853 -2.767 17.267 1.00 84.38 115 ASN A C 1
ATOM 877 O O . ASN A 1 115 ? -7.466 -3.112 18.274 1.00 84.38 115 ASN A O 1
ATOM 881 N N . LEU A 1 116 ? -7.477 -2.440 16.129 1.00 83.50 116 LEU A N 1
ATOM 882 C CA . LEU A 1 116 ? -8.931 -2.505 15.939 1.00 83.50 116 LEU A CA 1
ATOM 883 C C . LEU A 1 116 ? -9.399 -3.886 15.484 1.00 83.50 116 LEU A C 1
ATOM 885 O O . LEU A 1 116 ? -10.429 -4.368 15.945 1.00 83.50 116 LEU A O 1
ATOM 889 N N . LEU A 1 117 ? -8.667 -4.494 14.547 1.00 82.94 117 LEU A N 1
ATOM 890 C CA . LEU A 1 117 ? -9.070 -5.729 13.870 1.00 82.94 117 LEU A CA 1
ATOM 891 C C . LEU A 1 117 ? -8.694 -6.990 14.654 1.00 82.94 117 LEU A C 1
ATOM 893 O O . LEU A 1 117 ? -9.385 -8.000 14.551 1.00 82.94 117 LEU A O 1
ATOM 897 N N . ALA A 1 118 ? -7.620 -6.938 15.440 1.00 76.12 118 ALA A N 1
ATOM 898 C CA . ALA A 1 118 ? -7.138 -8.057 16.241 1.00 76.12 118 ALA A CA 1
ATOM 899 C C . ALA A 1 118 ? -6.878 -7.639 17.704 1.00 76.12 118 ALA A C 1
ATOM 901 O O . ALA A 1 118 ? -5.741 -7.702 18.171 1.00 76.12 118 ALA A O 1
ATOM 902 N N . PRO A 1 119 ? -7.914 -7.251 18.473 1.00 65.00 119 PRO A N 1
ATOM 903 C CA . PRO A 1 119 ? -7.774 -6.879 19.886 1.00 65.00 119 PRO A CA 1
ATOM 904 C C . PRO A 1 119 ? -7.570 -8.087 20.833 1.00 65.00 119 PRO A C 1
ATOM 906 O O . PRO A 1 119 ? -7.815 -7.983 22.036 1.00 65.00 119 PRO A O 1
ATOM 909 N N . VAL A 1 120 ? -7.176 -9.259 20.318 1.00 55.97 120 VAL A N 1
ATOM 910 C CA . VAL A 1 120 ? -7.134 -10.521 21.072 1.00 55.97 120 VAL A CA 1
ATOM 911 C C . VAL A 1 120 ? -5.692 -10.897 21.403 1.00 55.97 120 VAL A C 1
ATOM 913 O O . VAL A 1 120 ? -4.870 -11.091 20.512 1.00 55.97 120 VAL A O 1
ATOM 916 N N . VAL A 1 121 ? -5.412 -11.057 22.696 1.00 55.28 121 VAL A N 1
ATOM 917 C CA . VAL A 1 121 ? -4.245 -11.789 23.199 1.00 55.28 121 VAL A CA 1
ATOM 918 C C . VAL A 1 121 ? -4.771 -13.083 23.809 1.00 55.28 121 VAL A C 1
ATOM 920 O O . VAL A 1 121 ? -5.719 -13.048 24.596 1.00 55.28 121 VAL A O 1
ATOM 923 N N . ASP A 1 122 ? -4.183 -14.222 23.446 1.00 52.28 122 ASP A N 1
ATOM 924 C CA . ASP A 1 122 ? -4.524 -15.501 24.066 1.00 52.28 122 ASP A CA 1
ATOM 925 C C . ASP A 1 122 ? -4.150 -15.466 25.550 1.00 52.28 122 ASP A C 1
ATOM 927 O O . ASP A 1 122 ? -2.975 -15.438 25.920 1.00 52.28 122 ASP A O 1
ATOM 931 N N . VAL A 1 123 ? -5.161 -15.458 26.418 1.00 52.84 123 VAL A N 1
ATOM 932 C CA . VAL A 1 123 ? -4.954 -15.568 27.860 1.00 52.84 123 VAL A CA 1
ATOM 933 C C . VAL A 1 123 ? -5.001 -17.047 28.225 1.00 52.84 123 VAL A C 1
ATOM 935 O O . VAL A 1 123 ? -6.024 -17.716 28.066 1.00 52.84 123 VAL A O 1
ATOM 938 N N . VAL A 1 124 ? -3.886 -17.574 28.729 1.00 51.06 124 VAL A N 1
ATOM 939 C CA . VAL A 1 124 ? -3.854 -18.911 29.329 1.00 51.06 124 VAL A CA 1
ATOM 940 C C . VAL A 1 124 ? -4.584 -18.832 30.667 1.00 51.06 124 VAL A C 1
ATOM 942 O O . VAL A 1 124 ? -4.099 -18.203 31.607 1.00 51.06 124 VAL A O 1
ATOM 945 N N . VAL A 1 125 ? -5.768 -19.440 30.757 1.00 55.03 125 VAL A N 1
ATOM 946 C CA . VAL A 1 125 ? -6.509 -19.531 32.017 1.00 55.03 125 VAL A CA 1
ATOM 947 C C . VAL A 1 125 ? -6.126 -20.838 32.705 1.00 55.03 125 VAL A C 1
ATOM 949 O O . VAL A 1 125 ? -6.624 -21.921 32.382 1.00 55.03 125 VAL A O 1
ATOM 952 N N . ASP A 1 126 ? -5.228 -20.735 33.682 1.00 49.22 126 ASP A N 1
ATOM 953 C CA . ASP A 1 126 ? -4.866 -21.855 34.546 1.00 49.22 126 ASP A CA 1
ATOM 954 C C . ASP A 1 126 ? -6.030 -22.184 35.484 1.00 49.22 126 ASP A C 1
ATOM 956 O O . ASP A 1 126 ? -6.251 -21.530 36.501 1.00 49.22 126 ASP A O 1
ATOM 960 N N . THR A 1 127 ? -6.795 -23.221 35.140 1.00 52.56 127 THR A N 1
ATOM 961 C CA . THR A 1 127 ? -7.849 -23.744 36.014 1.00 52.56 127 THR A CA 1
ATOM 962 C C . THR A 1 127 ? -7.311 -24.962 36.758 1.00 52.56 127 THR A C 1
ATOM 964 O O . THR A 1 127 ? -7.312 -26.086 36.251 1.00 52.56 127 THR A O 1
ATOM 967 N N . ILE A 1 128 ? -6.825 -24.758 37.982 1.00 51.94 128 ILE A N 1
ATOM 968 C CA . ILE A 1 128 ? -6.416 -25.865 38.853 1.00 51.94 128 ILE A CA 1
ATOM 969 C C . ILE A 1 128 ? -7.687 -26.517 39.400 1.00 51.94 128 ILE A C 1
ATOM 971 O O . ILE A 1 128 ? -8.345 -25.968 40.280 1.00 51.94 128 ILE A O 1
ATOM 975 N N . THR A 1 129 ? -8.047 -27.689 38.879 1.00 50.00 129 THR A N 1
ATOM 976 C CA . THR A 1 129 ? -9.153 -28.477 39.433 1.00 50.00 129 THR A CA 1
ATOM 977 C C . THR A 1 129 ? -8.571 -29.490 40.412 1.00 50.00 129 THR A C 1
ATOM 979 O O . THR A 1 129 ? -8.112 -30.563 40.021 1.00 50.00 129 THR A O 1
ATOM 982 N N . THR A 1 130 ? -8.559 -29.157 41.704 1.00 48.25 130 THR A N 1
ATOM 983 C CA . THR A 1 130 ? -8.218 -30.129 42.751 1.00 48.25 130 THR A CA 1
ATOM 984 C C . THR A 1 130 ? -9.356 -31.137 42.838 1.00 48.25 130 THR A C 1
ATOM 986 O O . THR A 1 130 ? -10.395 -30.865 43.433 1.00 48.25 130 THR A O 1
ATOM 989 N N . THR A 1 131 ? -9.183 -32.291 42.201 1.00 49.56 131 THR A N 1
ATOM 990 C CA . THR A 1 131 ? -10.147 -33.384 42.316 1.00 49.56 131 THR A CA 1
ATOM 991 C C . THR A 1 131 ? -9.751 -34.189 43.545 1.00 49.56 131 THR A C 1
ATOM 993 O O . THR A 1 131 ? -8.849 -35.020 43.483 1.00 49.56 131 THR A O 1
ATOM 996 N N . SER A 1 132 ? -10.373 -33.914 44.688 1.00 44.09 132 SER A N 1
ATOM 997 C CA . SER A 1 132 ? -10.331 -34.823 45.829 1.00 44.09 132 SER A CA 1
ATOM 998 C C . SER A 1 132 ? -11.175 -36.044 45.470 1.00 44.09 132 SER A C 1
ATOM 1000 O O . SER A 1 132 ? -12.402 -36.030 45.546 1.00 44.09 132 SER A O 1
ATOM 1002 N N . THR A 1 133 ? -10.524 -37.111 45.015 1.00 43.38 133 THR A N 1
ATOM 1003 C CA . THR A 1 133 ? -11.151 -38.430 44.936 1.00 43.38 133 THR A CA 1
ATOM 1004 C C . THR A 1 133 ? -11.428 -38.914 46.354 1.00 43.38 133 THR A C 1
ATOM 1006 O O . THR A 1 133 ? -10.604 -39.594 46.957 1.00 43.38 133 THR A O 1
ATOM 1009 N N . THR A 1 134 ? -12.591 -38.568 46.906 1.00 42.00 134 THR A N 1
ATOM 1010 C CA . THR A 1 134 ? -13.155 -39.311 48.032 1.00 42.00 134 THR A CA 1
ATOM 1011 C C . THR A 1 134 ? -13.643 -40.639 47.475 1.00 42.00 134 THR A C 1
ATOM 1013 O O . THR A 1 134 ? -14.732 -40.735 46.907 1.00 42.00 134 THR A O 1
ATOM 1016 N N . THR A 1 135 ? -12.802 -41.663 47.584 1.00 39.09 135 THR A N 1
ATOM 1017 C CA . THR A 1 135 ? -13.176 -43.056 47.345 1.00 39.09 135 THR A CA 1
ATOM 1018 C C . THR A 1 135 ? -14.329 -43.393 48.290 1.00 39.09 135 THR A C 1
ATOM 1020 O O . THR A 1 135 ? -14.115 -43.621 49.477 1.00 39.09 135 THR A O 1
ATOM 1023 N N . GLN A 1 136 ? -15.568 -43.375 47.793 1.00 38.72 136 GLN A N 1
ATOM 1024 C CA . GLN A 1 136 ? -16.697 -43.916 48.543 1.00 38.72 136 GLN A CA 1
ATOM 1025 C C . GLN A 1 136 ? -16.498 -45.431 48.695 1.00 38.72 136 GLN A C 1
ATOM 1027 O O . GLN A 1 136 ? -16.378 -46.124 47.680 1.00 38.72 136 GLN A O 1
ATOM 1032 N N . PRO A 1 137 ? -16.498 -45.978 49.923 1.00 38.56 137 PRO A N 1
ATOM 1033 C CA . PRO A 1 137 ? -16.628 -47.409 50.107 1.00 38.56 137 PRO A CA 1
ATOM 1034 C C . PRO A 1 137 ? -18.080 -47.792 49.801 1.00 38.56 137 PRO A C 1
ATOM 1036 O O . PRO A 1 137 ? -19.018 -47.364 50.475 1.00 38.56 137 PRO A O 1
ATOM 1039 N N . SER A 1 138 ? -18.260 -48.582 48.744 1.00 34.38 138 SER A N 1
ATOM 1040 C CA . SER A 1 138 ? -19.513 -49.281 48.462 1.00 34.38 138 SER A CA 1
ATOM 1041 C C . SER A 1 138 ? -19.802 -50.242 49.624 1.00 34.38 138 SER A C 1
ATOM 1043 O O . SER A 1 138 ? -18.936 -51.025 50.011 1.00 34.38 138 SER A O 1
ATOM 1045 N N . GLY A 1 139 ? -20.978 -50.104 50.239 1.00 31.70 139 GLY A N 1
ATOM 1046 C CA . GLY A 1 139 ? -21.337 -50.757 51.498 1.00 31.70 139 GLY A CA 1
ATOM 1047 C C . GLY A 1 139 ? -21.547 -52.273 51.416 1.00 31.70 139 GLY A C 1
ATOM 1048 O O . GLY A 1 139 ? -21.869 -52.819 50.363 1.00 31.70 139 GLY A O 1
ATOM 1049 N N . GLY A 1 140 ? -21.424 -52.928 52.578 1.00 29.17 140 GLY A N 1
ATOM 1050 C CA . GLY A 1 140 ? -21.819 -54.325 52.776 1.00 29.17 140 GLY A CA 1
ATOM 1051 C C . GLY A 1 140 ? -21.394 -54.951 54.114 1.00 29.17 140 GLY A C 1
ATOM 1052 O O . GLY A 1 140 ? -20.495 -55.777 54.131 1.00 29.17 140 GLY A O 1
ATOM 1053 N N . ASP A 1 141 ? -22.106 -54.588 55.189 1.00 32.47 141 ASP A N 1
ATOM 1054 C CA . ASP A 1 141 ? -22.476 -55.393 56.374 1.00 32.47 141 ASP A CA 1
ATOM 1055 C C . ASP A 1 141 ? -21.488 -55.893 57.470 1.00 32.47 141 ASP A C 1
ATOM 1057 O O . ASP A 1 141 ? -20.506 -56.586 57.231 1.00 32.47 141 ASP A O 1
ATOM 1061 N N . LYS A 1 142 ? -21.985 -55.695 58.714 1.00 34.81 142 LYS A N 1
ATOM 1062 C CA . LYS A 1 142 ? -21.810 -56.419 60.005 1.00 34.81 142 LYS A CA 1
ATOM 1063 C C . LYS A 1 142 ? -20.750 -55.986 61.050 1.00 34.81 142 LYS A C 1
ATOM 1065 O O . LYS A 1 142 ? -19.603 -56.397 61.027 1.00 34.81 142 LYS A O 1
ATOM 1070 N N . GLN A 1 143 ? -21.301 -55.345 62.094 1.00 34.31 143 GLN A N 1
ATOM 1071 C CA . GLN A 1 143 ? -21.201 -55.634 63.545 1.00 34.31 143 GLN A CA 1
ATOM 1072 C C . GLN A 1 143 ? -19.897 -55.421 64.364 1.00 34.31 143 GLN A C 1
ATOM 1074 O O . GLN A 1 143 ? -18.858 -56.019 64.128 1.00 34.31 143 GLN A O 1
ATOM 1079 N N . THR A 1 144 ? -20.116 -54.735 65.502 1.00 30.73 144 THR A N 1
ATOM 1080 C CA . THR A 1 144 ? -19.496 -54.837 66.851 1.00 30.73 144 THR A CA 1
ATOM 1081 C C . THR A 1 144 ? -18.211 -54.072 67.239 1.00 30.73 144 THR A C 1
ATOM 1083 O O . THR A 1 144 ? -17.112 -54.411 66.838 1.00 30.73 144 THR A O 1
ATOM 1086 N N . ASN A 1 145 ? -18.426 -53.130 68.176 1.00 35.88 145 ASN A N 1
ATOM 1087 C CA . ASN A 1 145 ? -17.718 -52.795 69.429 1.00 35.88 145 ASN A CA 1
ATOM 1088 C C . ASN A 1 145 ? -16.203 -52.487 69.524 1.00 35.88 145 ASN A C 1
ATOM 1090 O O . ASN A 1 145 ? -15.344 -53.283 69.173 1.00 35.88 145 ASN A O 1
ATOM 1094 N N . SER A 1 146 ? -15.970 -51.448 70.347 1.00 34.69 146 SER A N 1
ATOM 1095 C CA . SER A 1 146 ? -14.888 -51.204 71.325 1.00 34.69 146 SER A CA 1
ATOM 1096 C C . SER A 1 146 ? -13.783 -50.181 71.003 1.00 34.69 146 SER A C 1
ATOM 1098 O O . SER A 1 146 ? -13.194 -50.149 69.930 1.00 34.69 146 SER A O 1
ATOM 1100 N N . ASN A 1 147 ? -13.560 -49.334 72.019 1.00 40.38 147 ASN A N 1
ATOM 1101 C CA . ASN A 1 147 ? -12.526 -48.318 72.228 1.00 40.38 147 ASN A CA 1
ATOM 1102 C C . ASN A 1 147 ? -11.122 -48.691 71.723 1.00 40.38 147 ASN A C 1
ATOM 1104 O O . ASN A 1 147 ? -10.596 -49.718 72.140 1.00 40.38 147 ASN A O 1
ATOM 1108 N N . HIS A 1 148 ? -10.449 -47.762 71.031 1.00 34.53 148 HIS A N 1
ATOM 1109 C CA . HIS A 1 148 ? -9.084 -47.334 71.381 1.00 34.53 148 HIS A CA 1
ATOM 1110 C C . HIS A 1 148 ? -8.665 -46.083 70.586 1.00 34.53 148 HIS A C 1
ATOM 1112 O O . HIS A 1 148 ? -8.779 -46.051 69.364 1.00 34.53 148 HIS A O 1
ATOM 1118 N N . GLU A 1 149 ? -8.131 -45.076 71.284 1.00 44.56 149 GLU A N 1
ATOM 1119 C CA . GLU A 1 149 ? -7.260 -44.041 70.714 1.00 44.56 149 GLU A CA 1
ATOM 1120 C C . GLU A 1 149 ? -6.133 -44.660 69.881 1.00 44.56 149 GLU A C 1
ATOM 1122 O O . GLU A 1 149 ? -5.448 -45.567 70.359 1.00 44.56 149 GLU A O 1
ATOM 1127 N N . ARG A 1 150 ? -5.879 -44.102 68.692 1.00 36.59 150 ARG A N 1
ATOM 1128 C CA . ARG A 1 150 ? -4.553 -44.076 68.060 1.00 36.59 150 ARG A CA 1
ATOM 1129 C C . ARG A 1 150 ? -4.493 -42.994 66.983 1.00 36.59 150 ARG A C 1
ATOM 1131 O O . ARG A 1 150 ? -5.220 -43.033 65.998 1.00 36.59 150 ARG A O 1
ATOM 1138 N N . GLN A 1 151 ? -3.590 -42.043 67.212 1.00 46.03 151 GLN A N 1
ATOM 1139 C CA . GLN A 1 151 ? -2.955 -41.200 66.202 1.00 46.03 151 GLN A CA 1
ATOM 1140 C C . GLN A 1 151 ? -2.582 -42.021 64.960 1.00 46.03 151 GLN A C 1
ATOM 1142 O O . GLN A 1 151 ? -1.871 -43.019 65.068 1.00 46.03 151 GLN A O 1
ATOM 1147 N N . SER A 1 152 ? -2.992 -41.546 63.791 1.00 34.94 152 SER A N 1
ATOM 1148 C CA . SER A 1 152 ? -2.360 -41.870 62.516 1.00 34.94 152 SER A CA 1
ATOM 1149 C C . SER A 1 152 ? -2.515 -40.653 61.620 1.00 34.94 152 SER A C 1
ATOM 1151 O O . SER A 1 152 ? -3.633 -40.236 61.334 1.00 34.94 152 SER A O 1
ATOM 1153 N N . GLY A 1 153 ? -1.388 -40.047 61.248 1.00 42.75 153 GLY A N 1
ATOM 1154 C CA . GLY A 1 153 ? -1.350 -39.015 60.224 1.00 42.75 153 GLY A CA 1
ATOM 1155 C C . GLY A 1 153 ? -1.812 -39.617 58.905 1.00 42.75 153 GLY A C 1
ATOM 1156 O O . GLY A 1 153 ? -1.155 -40.500 58.361 1.00 42.75 153 GLY A O 1
ATOM 1157 N N . GLU A 1 154 ? -2.966 -39.169 58.431 1.00 37.22 154 GLU A N 1
ATOM 1158 C CA . GLU A 1 154 ? -3.437 -39.427 57.079 1.00 37.22 154 GLU A CA 1
ATOM 1159 C C . GLU A 1 154 ? -2.757 -38.393 56.174 1.00 37.22 154 GLU A C 1
ATOM 1161 O O . GLU A 1 154 ? -3.134 -37.221 56.134 1.00 37.22 154 GLU A O 1
ATOM 1166 N N . GLU A 1 155 ? -1.672 -38.804 55.513 1.00 43.88 155 GLU A N 1
ATOM 1167 C CA . GLU A 1 155 ? -1.142 -38.082 54.358 1.00 43.88 155 GLU A CA 1
ATOM 1168 C C . GLU A 1 155 ? -2.180 -38.167 53.237 1.00 43.88 155 GLU A C 1
ATOM 1170 O O . GLU A 1 155 ? -2.230 -39.119 52.456 1.00 43.88 155 GLU A O 1
ATOM 1175 N N . ASP A 1 156 ? -3.031 -37.145 53.202 1.00 40.53 156 ASP A N 1
ATOM 1176 C CA . ASP A 1 156 ? -3.989 -36.867 52.143 1.00 40.53 156 ASP A CA 1
ATOM 1177 C C . ASP A 1 156 ? -3.218 -36.747 50.815 1.00 40.53 156 ASP A C 1
ATOM 1179 O O . ASP A 1 156 ? -2.639 -35.708 50.474 1.00 40.53 156 ASP A O 1
ATOM 1183 N N . THR A 1 157 ? -3.152 -37.842 50.056 1.00 44.50 157 THR A N 1
ATOM 1184 C CA . THR A 1 157 ? -2.512 -37.888 48.735 1.00 44.50 157 THR A CA 1
ATOM 1185 C C . THR A 1 157 ? -3.448 -37.226 47.725 1.00 44.50 157 THR A C 1
ATOM 1187 O O . THR A 1 157 ? -4.080 -37.856 46.879 1.00 44.50 157 THR A O 1
ATOM 1190 N N . SER A 1 158 ? -3.568 -35.902 47.839 1.00 47.78 158 SER A N 1
ATOM 1191 C CA . SER A 1 158 ? -4.308 -35.076 46.892 1.00 47.78 158 SER A CA 1
ATOM 1192 C C . SER A 1 158 ? -3.621 -35.135 45.524 1.00 47.78 158 SER A C 1
ATOM 1194 O O . SER A 1 158 ? -2.544 -34.580 45.302 1.00 47.78 158 SER A O 1
ATOM 1196 N N . THR A 1 159 ? -4.238 -35.838 44.574 1.00 49.59 159 THR A N 1
ATOM 1197 C CA . THR A 1 159 ? -3.759 -35.853 43.190 1.00 49.59 159 THR A CA 1
ATOM 1198 C C . THR A 1 159 ? -4.188 -34.542 42.533 1.00 49.59 159 THR A C 1
ATOM 1200 O O . THR A 1 159 ? -5.348 -34.358 42.164 1.00 49.59 159 THR A O 1
ATOM 1203 N N . LYS A 1 160 ? -3.262 -33.585 42.418 1.00 51.44 160 LYS A N 1
ATOM 1204 C CA . LYS A 1 160 ? -3.503 -32.326 41.701 1.00 51.44 160 LYS A CA 1
ATOM 1205 C C . LYS A 1 160 ? -3.509 -32.594 40.198 1.00 51.44 160 LYS A C 1
ATOM 1207 O O . LYS A 1 160 ? -2.458 -32.793 39.598 1.00 51.44 160 LYS A O 1
ATOM 1212 N N . VAL A 1 161 ? -4.688 -32.571 39.582 1.00 55.47 161 VAL A N 1
ATOM 1213 C CA . VAL A 1 161 ? -4.825 -32.571 38.121 1.00 55.47 161 VAL A CA 1
ATOM 1214 C C . VAL A 1 161 ? -4.868 -31.117 37.651 1.00 55.47 161 VAL A C 1
ATOM 1216 O O . VAL A 1 161 ? -5.852 -30.407 37.855 1.00 55.47 161 VAL A O 1
ATOM 1219 N N . GLN A 1 162 ? -3.780 -30.648 37.042 1.00 53.50 162 GLN A N 1
ATOM 1220 C CA . GLN A 1 162 ? -3.722 -29.324 36.421 1.00 53.50 162 GLN A CA 1
ATOM 1221 C C . GLN A 1 162 ? -4.290 -29.426 35.001 1.00 53.50 162 GLN A C 1
ATOM 1223 O O . GLN A 1 162 ? -3.720 -30.101 34.146 1.00 53.50 162 GLN A O 1
ATOM 1228 N N . LYS A 1 163 ? -5.442 -28.794 34.750 1.00 58.12 163 LYS A N 1
ATOM 1229 C CA . LYS A 1 163 ? -6.069 -28.755 33.425 1.00 58.12 163 LYS A CA 1
ATOM 1230 C C . LYS A 1 163 ? -5.966 -27.339 32.870 1.00 58.12 163 LYS A C 1
ATOM 1232 O O . LYS A 1 163 ? -6.701 -26.445 33.282 1.00 58.12 163 LYS A O 1
ATOM 1237 N N . HIS A 1 164 ? -5.066 -27.138 31.916 1.00 53.09 164 HIS A N 1
ATOM 1238 C CA . HIS A 1 164 ? -4.977 -25.874 31.190 1.00 53.09 164 HIS A CA 1
ATOM 1239 C C . HIS A 1 164 ? -6.172 -25.759 30.237 1.00 53.09 164 HIS A C 1
ATOM 1241 O O . HIS A 1 164 ? -6.385 -26.635 29.397 1.00 53.09 164 HIS A O 1
ATOM 1247 N N . THR A 1 165 ? -6.981 -24.709 30.394 1.00 52.88 165 THR A N 1
ATOM 1248 C CA . THR A 1 165 ? -8.094 -24.408 29.485 1.00 52.88 165 THR A CA 1
ATOM 1249 C C . THR A 1 165 ? -7.769 -23.108 28.766 1.00 52.88 165 THR A C 1
ATOM 1251 O O . THR A 1 165 ? -7.609 -22.064 29.393 1.00 52.88 165 THR A O 1
ATOM 1254 N N . TYR A 1 166 ? -7.644 -23.177 27.444 1.00 54.09 166 TYR A N 1
ATOM 1255 C CA . TYR A 1 166 ? -7.398 -22.010 26.603 1.00 54.09 166 TYR A CA 1
ATOM 1256 C C . TYR A 1 166 ? -8.739 -21.364 26.257 1.00 54.09 166 TYR A C 1
ATOM 1258 O O . TYR A 1 166 ? -9.625 -22.033 25.724 1.00 54.09 166 TYR A O 1
ATOM 1266 N N . ALA A 1 167 ? -8.902 -20.082 26.575 1.00 54.81 167 ALA A N 1
ATOM 1267 C CA . ALA A 1 167 ? -10.081 -19.311 26.205 1.00 54.81 167 ALA A CA 1
ATOM 1268 C C . ALA A 1 167 ? -9.640 -17.958 25.640 1.00 54.81 167 ALA A C 1
ATOM 1270 O O . ALA A 1 167 ? -9.045 -17.150 26.351 1.00 54.81 167 ALA A O 1
ATOM 1271 N N . SER A 1 168 ? -9.947 -17.698 24.367 1.00 52.97 168 SER A N 1
ATOM 1272 C CA . 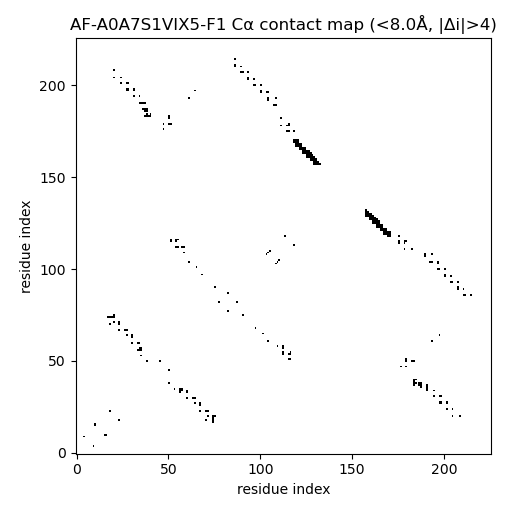SER A 1 168 ? -9.727 -16.384 23.761 1.00 52.97 168 SER A CA 1
ATOM 1273 C C . SER A 1 168 ? -10.790 -15.417 24.284 1.00 52.97 168 SER A C 1
ATOM 1275 O O . SER A 1 168 ? -11.987 -15.608 24.063 1.00 52.97 168 SER A O 1
ATOM 1277 N N . ARG A 1 169 ? -10.366 -14.380 25.008 1.00 55.66 169 ARG A N 1
ATOM 1278 C CA . ARG A 1 169 ? -11.237 -13.314 25.514 1.00 55.66 169 ARG A CA 1
ATOM 1279 C C . ARG A 1 169 ? -10.742 -11.982 24.961 1.00 55.66 169 ARG A C 1
ATOM 1281 O O . ARG A 1 169 ? -9.539 -11.742 24.939 1.00 55.66 169 ARG A O 1
ATOM 1288 N N . VAL A 1 170 ? -11.662 -11.117 24.528 1.00 57.78 170 VAL A N 1
ATOM 1289 C CA . VAL A 1 170 ? -11.344 -9.712 24.226 1.00 57.78 170 VAL A CA 1
ATOM 1290 C C . VAL A 1 170 ? -10.806 -9.094 25.515 1.00 57.78 170 VAL A C 1
ATOM 1292 O O . VAL A 1 170 ? -11.495 -9.114 26.536 1.00 57.78 170 VAL A O 1
ATOM 1295 N N . VAL A 1 171 ? -9.549 -8.649 25.479 1.00 64.81 171 VAL A N 1
ATOM 1296 C CA . VAL A 1 171 ? -8.771 -8.309 26.680 1.00 64.81 171 VAL A CA 1
ATOM 1297 C C . VAL A 1 171 ? -9.355 -7.098 27.402 1.00 64.81 171 VAL A C 1
ATOM 1299 O O . VAL A 1 171 ? -9.304 -7.054 28.627 1.00 64.81 171 VAL A O 1
ATOM 1302 N N . ASP A 1 172 ? -9.953 -6.151 26.674 1.00 71.62 172 ASP A N 1
ATOM 1303 C CA . ASP A 1 172 ? -10.436 -4.910 27.274 1.00 71.62 172 ASP A CA 1
ATOM 1304 C C . ASP A 1 172 ? -11.458 -4.178 26.365 1.00 71.62 172 ASP A C 1
ATOM 1306 O O . ASP A 1 172 ? -11.083 -3.635 25.318 1.00 71.62 172 ASP A O 1
ATOM 1310 N N . PRO A 1 173 ? -12.758 -4.158 26.728 1.00 78.19 173 PRO A N 1
ATOM 1311 C CA . PRO A 1 173 ? -13.779 -3.378 26.025 1.00 78.19 173 PRO A CA 1
ATOM 1312 C C . PRO A 1 173 ? -13.501 -1.866 26.003 1.00 78.19 173 PRO A C 1
ATOM 1314 O O . PRO A 1 173 ? -13.831 -1.205 25.015 1.00 78.19 173 PRO A O 1
ATOM 1317 N N . ASP A 1 174 ? -12.869 -1.320 27.046 1.00 81.62 174 ASP A N 1
ATOM 1318 C CA . ASP A 1 174 ? -12.550 0.107 27.140 1.00 81.62 174 ASP A CA 1
ATOM 1319 C C . ASP A 1 174 ? -11.395 0.463 26.197 1.00 81.62 174 ASP A C 1
ATOM 1321 O O . ASP A 1 174 ? -11.433 1.495 25.520 1.00 81.62 174 ASP A O 1
ATOM 1325 N N . TYR A 1 175 ? -10.408 -0.428 26.063 1.00 82.94 175 TYR A N 1
ATOM 1326 C CA . TYR A 1 175 ? -9.338 -0.288 25.072 1.00 82.94 175 TYR A CA 1
ATOM 1327 C C . TYR A 1 175 ? -9.867 -0.326 23.635 1.00 82.94 175 TYR A C 1
ATOM 1329 O O . TYR A 1 175 ? -9.423 0.457 22.790 1.00 82.94 175 TYR A O 1
ATOM 1337 N N . LEU A 1 176 ? -10.818 -1.218 23.341 1.00 83.19 176 LEU A N 1
ATOM 1338 C CA . LEU A 1 176 ? -11.424 -1.314 22.012 1.00 83.19 176 LEU A CA 1
ATOM 1339 C C . LEU A 1 176 ? -12.189 -0.033 21.659 1.00 83.19 176 LEU A C 1
ATOM 1341 O O . LEU A 1 176 ? -12.040 0.485 20.549 1.00 83.19 176 LEU A O 1
ATOM 1345 N N . LYS A 1 177 ? -12.938 0.515 22.623 1.00 84.81 177 LYS A N 1
ATOM 1346 C CA . LYS A 1 177 ? -13.627 1.800 22.479 1.00 84.81 177 LYS A CA 1
ATOM 1347 C C . LYS A 1 177 ? -12.637 2.943 22.252 1.00 84.81 177 LYS A C 1
ATOM 1349 O O . LYS A 1 177 ? -12.788 3.700 21.300 1.00 84.81 177 LYS A O 1
ATOM 1354 N N . LEU A 1 178 ? -11.581 3.034 23.063 1.00 86.88 178 LEU A N 1
ATOM 1355 C CA . LEU A 1 178 ? -10.537 4.052 22.902 1.00 86.88 178 LEU A CA 1
ATOM 1356 C C . LEU A 1 178 ? -9.844 3.946 21.537 1.00 86.88 178 LEU A C 1
ATOM 1358 O O . LEU A 1 178 ? -9.598 4.959 20.884 1.00 86.88 178 LEU A O 1
ATOM 1362 N N . SER A 1 179 ? -9.542 2.727 21.093 1.00 87.19 179 SER A N 1
ATOM 1363 C CA . SER A 1 179 ? -8.952 2.479 19.778 1.00 87.19 179 SER A CA 1
ATOM 1364 C C . SER A 1 179 ? -9.893 2.932 18.663 1.00 87.19 179 SER A C 1
ATOM 1366 O O . SER A 1 179 ? -9.430 3.561 17.711 1.00 87.19 179 SER A O 1
ATOM 1368 N N . GLY A 1 180 ? -11.200 2.681 18.810 1.00 88.25 180 GLY A N 1
ATOM 1369 C CA . GLY A 1 180 ? -12.250 3.160 17.910 1.00 88.25 180 GLY A CA 1
ATOM 1370 C C . GLY A 1 180 ? -12.273 4.684 17.801 1.00 88.25 180 GLY A C 1
ATOM 1371 O O . GLY A 1 180 ? -12.149 5.220 16.702 1.00 88.25 180 GLY A O 1
ATOM 1372 N N . GLU A 1 181 ? -12.310 5.391 18.931 1.00 88.88 181 GLU A N 1
ATOM 1373 C CA . GLU A 1 181 ? -12.286 6.863 18.976 1.00 88.88 181 GLU A CA 1
ATOM 1374 C C . GLU A 1 181 ? -11.019 7.446 18.333 1.00 88.88 181 GLU A C 1
ATOM 1376 O O . GLU A 1 181 ? -11.065 8.377 17.524 1.00 88.88 181 GLU A O 1
ATOM 1381 N N . VAL A 1 182 ? -9.854 6.867 18.645 1.00 89.50 182 VAL A N 1
ATOM 1382 C CA . VAL A 1 182 ? -8.576 7.287 18.053 1.00 89.50 182 VAL A CA 1
ATOM 1383 C C . VAL A 1 182 ? -8.567 7.047 16.542 1.00 89.50 182 VAL A C 1
ATOM 1385 O O . VAL A 1 182 ? -8.018 7.866 15.800 1.00 89.50 182 VAL A O 1
ATOM 1388 N N . ALA A 1 183 ? -9.152 5.944 16.078 1.00 89.19 183 ALA A N 1
ATOM 1389 C CA . ALA A 1 183 ? -9.262 5.622 14.664 1.00 89.19 183 ALA A CA 1
ATOM 1390 C C . ALA A 1 183 ? -10.219 6.563 13.934 1.00 89.19 183 ALA A C 1
ATOM 1392 O O . ALA A 1 183 ? -9.838 7.086 12.890 1.00 89.19 183 ALA A O 1
ATOM 1393 N N . LYS A 1 184 ? -11.395 6.847 14.510 1.00 90.81 184 LYS A N 1
ATOM 1394 C CA . LYS A 1 184 ? -12.363 7.826 13.998 1.00 90.81 184 LYS A CA 1
ATOM 1395 C C . LYS A 1 184 ? -11.693 9.184 13.802 1.00 90.81 184 LYS A C 1
ATOM 1397 O O . LYS A 1 184 ? -11.619 9.665 12.669 1.00 90.81 184 LYS A O 1
ATOM 1402 N N . ARG A 1 185 ? -11.084 9.725 14.863 1.00 91.06 185 ARG A N 1
ATOM 1403 C CA . ARG A 1 185 ? -10.375 11.017 14.840 1.00 91.06 185 ARG A CA 1
ATOM 1404 C C . ARG A 1 185 ? -9.247 11.061 13.809 1.00 91.06 185 ARG A C 1
ATOM 1406 O O . ARG A 1 185 ? -9.037 12.066 13.140 1.00 91.06 185 ARG A O 1
ATOM 1413 N N . ASN A 1 186 ? -8.492 9.972 13.673 1.00 91.81 186 ASN A N 1
ATOM 1414 C CA . ASN A 1 186 ? -7.339 9.937 12.775 1.00 91.81 186 ASN A CA 1
ATOM 1415 C C . ASN A 1 186 ? -7.689 9.474 11.354 1.00 91.81 186 ASN A C 1
ATOM 1417 O O . ASN A 1 186 ? -6.818 9.518 10.482 1.00 91.81 186 ASN A O 1
ATOM 1421 N N . SER A 1 187 ? -8.928 9.047 11.096 1.00 92.88 187 SER A N 1
ATOM 1422 C CA . SER A 1 187 ? -9.347 8.483 9.811 1.00 92.88 187 SER A CA 1
ATOM 1423 C C . SER A 1 187 ? -9.053 9.392 8.607 1.00 92.88 187 SER A C 1
ATOM 1425 O O . SER A 1 187 ? -8.555 8.861 7.607 1.00 92.88 187 SER A O 1
ATOM 1427 N N . PRO A 1 188 ? -9.203 10.739 8.669 1.00 93.56 188 PRO A N 1
ATOM 1428 C CA . PRO A 1 188 ? -8.867 11.601 7.536 1.00 93.56 188 PRO A CA 1
ATOM 1429 C C . PRO A 1 188 ? -7.368 11.586 7.229 1.00 93.56 188 PRO A C 1
ATOM 1431 O O . PRO A 1 188 ? -6.963 11.514 6.068 1.00 93.56 188 PRO A O 1
ATOM 1434 N N . MET A 1 189 ? -6.537 11.601 8.274 1.00 93.31 189 MET A N 1
ATOM 1435 C CA . MET A 1 189 ? -5.083 11.603 8.134 1.00 93.31 189 MET A CA 1
ATOM 1436 C C . MET A 1 189 ? -4.569 10.246 7.646 1.00 93.31 189 MET A C 1
ATOM 1438 O O . MET A 1 189 ? -3.742 10.195 6.742 1.00 93.31 189 MET A O 1
ATOM 1442 N N . LEU A 1 190 ? -5.091 9.139 8.186 1.00 93.50 190 LEU A N 1
ATOM 1443 C CA . LEU A 1 190 ? -4.722 7.788 7.748 1.00 93.50 190 LEU A CA 1
ATOM 1444 C C . LEU A 1 190 ? -5.081 7.558 6.281 1.00 93.50 190 LEU A C 1
ATOM 1446 O O . LEU A 1 190 ? -4.270 7.034 5.517 1.00 93.50 190 LEU A O 1
ATOM 1450 N N . ARG A 1 191 ? -6.266 8.021 5.874 1.00 94.50 191 ARG A N 1
ATOM 1451 C CA . ARG A 1 191 ? -6.693 8.019 4.477 1.00 94.50 191 ARG A CA 1
ATOM 1452 C C . ARG A 1 191 ? -5.763 8.853 3.597 1.00 94.50 191 ARG A C 1
ATOM 1454 O O . ARG A 1 191 ? -5.372 8.399 2.524 1.00 94.50 191 ARG A O 1
ATOM 1461 N N . HIS A 1 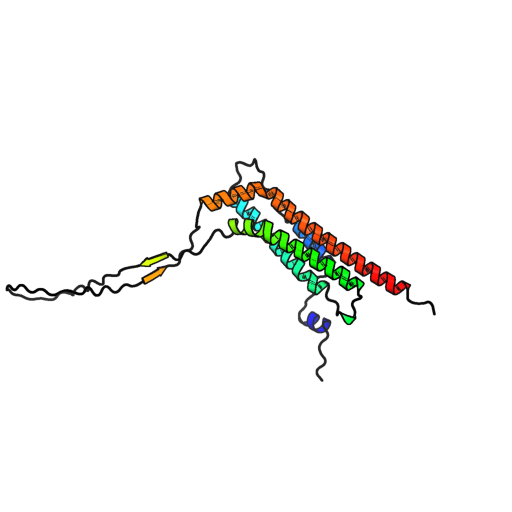192 ? -5.419 10.065 4.034 1.00 94.88 192 HIS A N 1
ATOM 1462 C CA . HIS A 1 192 ? -4.538 10.959 3.285 1.00 94.88 192 HIS A CA 1
ATOM 1463 C C . HIS A 1 192 ? -3.151 10.349 3.081 1.00 94.88 192 HIS A C 1
ATOM 1465 O O . HIS A 1 192 ? -2.676 10.305 1.949 1.00 94.88 192 HIS A O 1
ATOM 1471 N N . VAL A 1 193 ? -2.539 9.829 4.149 1.00 94.00 193 VAL A N 1
ATOM 1472 C CA . VAL A 1 193 ? -1.229 9.171 4.088 1.00 94.00 193 VAL A CA 1
ATOM 1473 C C . VAL A 1 193 ? -1.274 7.995 3.118 1.00 94.00 193 VAL A C 1
ATOM 1475 O O . VAL A 1 193 ? -0.442 7.935 2.220 1.00 94.00 193 VAL A O 1
ATOM 1478 N N . LEU A 1 194 ? -2.273 7.110 3.223 1.00 94.81 194 LEU A N 1
ATOM 1479 C CA . LEU A 1 194 ? -2.390 5.964 2.319 1.00 94.81 194 LEU A CA 1
ATOM 1480 C C . LEU A 1 194 ? -2.489 6.397 0.850 1.00 94.81 194 LEU A C 1
ATOM 1482 O O . LEU A 1 194 ? -1.748 5.898 0.005 1.00 94.81 194 LEU A O 1
ATOM 1486 N N . LEU A 1 195 ? -3.379 7.343 0.540 1.00 95.88 195 LEU A N 1
ATOM 1487 C CA . LEU A 1 195 ? -3.564 7.831 -0.827 1.00 95.88 195 LEU A CA 1
ATOM 1488 C C . LEU A 1 195 ? -2.313 8.519 -1.368 1.00 95.88 195 LEU A C 1
ATOM 1490 O O . LEU A 1 195 ? -1.897 8.221 -2.485 1.00 95.88 195 LEU A O 1
ATOM 1494 N N . ALA A 1 196 ? -1.707 9.413 -0.586 1.00 95.25 196 ALA A N 1
ATOM 1495 C CA . ALA A 1 196 ? -0.492 10.116 -0.976 1.00 95.25 196 ALA A CA 1
ATOM 1496 C C . ALA A 1 196 ? 0.651 9.132 -1.249 1.00 95.25 196 ALA A C 1
ATOM 1498 O O . ALA A 1 196 ? 1.360 9.276 -2.244 1.00 95.25 196 ALA A O 1
ATOM 1499 N N . THR A 1 197 ? 0.789 8.093 -0.421 1.00 94.69 197 THR A N 1
ATOM 1500 C CA . THR A 1 197 ? 1.799 7.053 -0.614 1.00 94.69 197 THR A CA 1
ATOM 1501 C C . THR A 1 197 ? 1.552 6.242 -1.884 1.00 94.69 197 THR A C 1
ATOM 1503 O O . THR A 1 197 ? 2.474 6.095 -2.684 1.00 94.69 197 THR A O 1
ATOM 1506 N N . ILE A 1 198 ? 0.323 5.770 -2.129 1.00 95.06 198 ILE A N 1
ATOM 1507 C CA . ILE A 1 198 ? 0.009 5.014 -3.354 1.00 95.06 198 ILE A CA 1
ATOM 1508 C C . ILE A 1 198 ? 0.254 5.883 -4.600 1.00 95.06 198 ILE A C 1
ATOM 1510 O O . ILE A 1 198 ? 0.894 5.432 -5.550 1.00 95.06 198 ILE A O 1
ATOM 1514 N N . LEU A 1 199 ? -0.199 7.141 -4.590 1.00 95.62 199 LEU A N 1
ATOM 1515 C CA . LEU A 1 199 ? -0.002 8.074 -5.705 1.00 95.62 199 LEU A CA 1
ATOM 1516 C C . LEU A 1 199 ? 1.477 8.388 -5.947 1.00 95.62 199 LEU A C 1
ATOM 1518 O O . LEU A 1 199 ? 1.909 8.454 -7.097 1.00 95.62 199 LEU A O 1
ATOM 1522 N N . LYS A 1 200 ? 2.273 8.521 -4.881 1.00 94.81 200 LYS A N 1
ATOM 1523 C CA . LYS A 1 200 ? 3.725 8.664 -4.990 1.00 94.81 200 LYS A CA 1
ATOM 1524 C C . LYS A 1 200 ? 4.341 7.451 -5.692 1.00 94.81 200 LYS A C 1
ATOM 1526 O O . LYS A 1 200 ? 5.104 7.635 -6.633 1.00 94.81 200 LYS A O 1
ATOM 1531 N N . CYS A 1 201 ? 3.976 6.225 -5.309 1.00 93.88 201 CYS A N 1
ATOM 1532 C CA . CYS A 1 201 ? 4.477 5.010 -5.965 1.00 93.88 201 CYS A CA 1
ATOM 1533 C C . CYS A 1 201 ? 4.105 4.949 -7.454 1.00 93.88 201 CYS A C 1
ATOM 1535 O O . CYS A 1 201 ? 4.944 4.604 -8.285 1.00 93.88 201 CYS A O 1
ATOM 1537 N N . VAL A 1 202 ? 2.872 5.331 -7.801 1.00 94.94 202 VAL A N 1
ATOM 1538 C CA . VAL A 1 202 ? 2.412 5.456 -9.195 1.00 94.94 202 VAL A CA 1
ATOM 1539 C C . VAL A 1 202 ? 3.290 6.438 -9.977 1.00 94.94 202 VAL A C 1
ATOM 1541 O O . VAL A 1 202 ? 3.689 6.143 -11.108 1.00 94.94 202 VAL A O 1
ATOM 1544 N N . GLN A 1 203 ? 3.626 7.584 -9.379 1.00 94.50 203 GLN A N 1
ATOM 1545 C CA . GLN A 1 203 ? 4.516 8.562 -10.001 1.00 94.50 203 GLN A CA 1
ATOM 1546 C C . G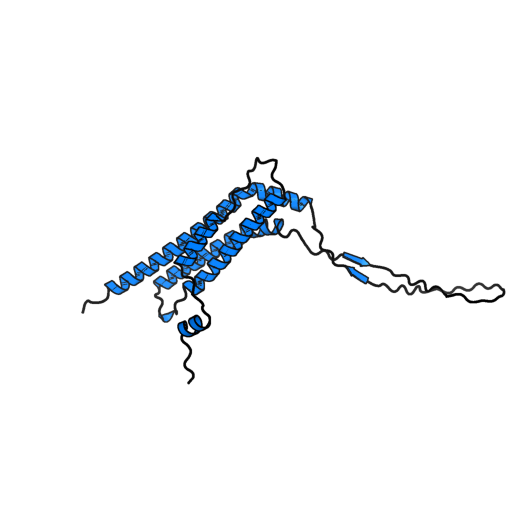LN A 1 203 ? 5.934 8.004 -10.167 1.00 94.50 203 GLN A C 1
ATOM 1548 O O . GLN A 1 203 ? 6.476 8.067 -11.264 1.00 94.50 203 GLN A O 1
ATOM 1553 N N . CYS A 1 204 ? 6.499 7.357 -9.143 1.00 93.19 204 CYS A N 1
ATOM 1554 C CA . CYS A 1 204 ? 7.830 6.749 -9.225 1.00 93.19 204 CYS A CA 1
ATOM 1555 C C . CYS A 1 204 ? 7.927 5.701 -10.349 1.00 93.19 204 CYS A C 1
ATOM 1557 O O . CYS A 1 204 ? 8.908 5.676 -11.092 1.00 93.19 204 CYS A O 1
ATOM 1559 N N . ILE A 1 205 ? 6.900 4.857 -10.516 1.00 92.94 205 ILE A N 1
ATOM 1560 C CA . ILE A 1 205 ? 6.830 3.882 -11.618 1.00 92.94 205 ILE A CA 1
ATOM 1561 C C . ILE A 1 205 ? 6.765 4.594 -12.978 1.00 92.94 205 ILE A C 1
ATOM 1563 O O . ILE A 1 205 ? 7.385 4.141 -13.947 1.00 92.94 205 ILE A O 1
ATOM 1567 N N . THR A 1 206 ? 6.040 5.712 -13.057 1.00 92.94 206 THR A N 1
ATOM 1568 C CA . THR A 1 206 ? 5.946 6.534 -14.273 1.00 92.94 206 THR A CA 1
ATOM 1569 C C . THR A 1 206 ? 7.302 7.121 -14.642 1.00 92.94 206 THR A C 1
ATOM 1571 O O . THR A 1 206 ? 7.745 6.957 -15.779 1.00 92.94 206 THR A O 1
ATOM 1574 N N . ASP A 1 207 ? 7.976 7.746 -13.679 1.00 91.50 207 ASP A N 1
ATOM 1575 C CA . ASP A 1 207 ? 9.275 8.388 -13.871 1.00 91.50 207 ASP A CA 1
ATOM 1576 C C . ASP A 1 207 ? 10.326 7.362 -14.308 1.00 91.50 207 ASP A C 1
ATOM 1578 O O . ASP A 1 207 ? 11.056 7.588 -15.275 1.00 91.50 207 ASP A O 1
ATOM 1582 N N . TYR A 1 208 ? 10.338 6.185 -13.672 1.00 91.81 208 TYR A N 1
ATOM 1583 C CA . TYR A 1 208 ? 11.188 5.068 -14.082 1.00 91.81 208 TYR A CA 1
ATOM 1584 C C . TYR A 1 208 ? 10.902 4.631 -15.524 1.00 91.81 208 TYR A C 1
ATOM 1586 O O . TYR A 1 208 ? 11.814 4.531 -16.345 1.00 91.81 208 TYR A O 1
ATOM 1594 N N . SER A 1 209 ? 9.629 4.412 -15.864 1.00 89.81 209 SER A N 1
ATOM 1595 C CA . SER A 1 209 ? 9.231 3.959 -17.202 1.00 89.81 209 SER A CA 1
ATOM 1596 C C . SER A 1 209 ? 9.596 4.973 -18.291 1.00 89.81 209 SER A C 1
ATOM 1598 O O . SER A 1 209 ? 9.968 4.587 -19.398 1.00 89.81 209 SER A O 1
ATOM 1600 N N . GLN A 1 210 ? 9.505 6.272 -17.995 1.00 90.00 210 GLN A N 1
ATOM 1601 C CA . GLN A 1 210 ? 9.934 7.336 -18.904 1.00 90.00 210 GLN A CA 1
ATOM 1602 C C . GLN A 1 210 ? 11.459 7.390 -19.040 1.00 90.00 210 GLN A C 1
ATOM 1604 O O . GLN A 1 210 ? 11.964 7.529 -20.155 1.00 90.00 210 GLN A O 1
ATOM 1609 N N . ALA A 1 211 ? 12.195 7.241 -17.936 1.00 87.50 211 ALA A N 1
ATOM 1610 C CA . ALA A 1 211 ? 13.654 7.224 -17.946 1.00 87.50 211 ALA A CA 1
ATOM 1611 C C . ALA A 1 211 ? 14.205 6.077 -18.809 1.00 87.50 211 ALA A C 1
ATOM 1613 O O . ALA A 1 211 ? 15.058 6.316 -19.664 1.00 87.50 211 ALA A O 1
ATOM 1614 N N . VAL A 1 212 ? 13.647 4.869 -18.667 1.00 84.62 212 VAL A N 1
ATOM 1615 C CA . VAL A 1 212 ? 14.031 3.697 -19.475 1.00 84.62 212 VAL A CA 1
ATOM 1616 C C . VAL A 1 212 ? 13.761 3.929 -20.967 1.00 84.62 212 VAL A C 1
ATOM 1618 O O . VAL A 1 212 ? 14.645 3.711 -21.793 1.00 84.62 212 VAL A O 1
ATOM 1621 N N . LYS A 1 213 ? 12.583 4.455 -21.333 1.00 84.25 213 LYS A N 1
ATOM 1622 C CA . LYS A 1 213 ? 12.241 4.759 -22.739 1.00 84.25 213 LYS A CA 1
ATOM 1623 C C . LYS A 1 213 ? 13.173 5.797 -23.369 1.00 84.25 213 LYS A C 1
ATOM 1625 O O . LYS A 1 213 ? 13.573 5.662 -24.524 1.00 84.25 213 LYS A O 1
ATOM 1630 N N . ASN A 1 214 ? 13.523 6.839 -22.616 1.00 82.88 214 ASN A N 1
ATOM 1631 C CA . ASN A 1 214 ? 14.432 7.885 -23.086 1.00 82.88 214 ASN A CA 1
ATOM 1632 C C . ASN A 1 214 ? 15.848 7.350 -23.338 1.00 82.88 214 ASN A C 1
ATOM 1634 O O . ASN A 1 214 ? 16.567 7.871 -24.192 1.00 82.88 214 ASN A O 1
ATOM 1638 N N . GLU A 1 215 ? 16.254 6.315 -22.605 1.00 76.38 215 GLU A N 1
ATOM 1639 C CA . GLU A 1 215 ? 17.540 5.658 -22.794 1.00 76.38 215 GLU A CA 1
ATOM 1640 C C . GLU A 1 215 ? 17.558 4.761 -24.039 1.00 76.38 215 GLU A C 1
ATOM 1642 O O . GLU A 1 215 ? 18.489 4.849 -24.845 1.00 76.38 215 GLU A O 1
ATOM 1647 N N . GLU A 1 216 ? 16.503 3.969 -24.252 1.00 70.44 216 GLU A N 1
ATOM 1648 C CA . GLU A 1 216 ? 16.335 3.161 -25.467 1.00 70.44 216 GLU A CA 1
ATOM 1649 C C . GLU A 1 216 ? 16.393 4.037 -26.729 1.00 70.44 216 GLU A C 1
ATOM 1651 O O . GLU A 1 216 ? 17.137 3.726 -27.661 1.00 70.44 216 GLU A O 1
ATOM 1656 N N . GLY A 1 217 ? 15.706 5.188 -26.720 1.00 64.12 217 GLY A N 1
ATOM 1657 C CA . GLY A 1 217 ? 15.720 6.146 -27.831 1.00 64.12 217 GLY A CA 1
ATOM 1658 C C . GLY A 1 217 ? 17.065 6.857 -28.053 1.00 64.12 217 GLY A C 1
ATOM 1659 O O . GLY A 1 217 ? 17.388 7.249 -29.179 1.00 64.12 217 GLY A O 1
ATOM 1660 N N . ARG A 1 218 ? 17.888 7.017 -27.006 1.00 60.50 218 ARG A N 1
ATOM 1661 C CA . ARG A 1 218 ? 19.241 7.595 -27.126 1.00 60.50 218 ARG A CA 1
ATOM 1662 C C . ARG A 1 218 ? 20.245 6.609 -27.714 1.00 60.50 218 ARG A C 1
ATOM 1664 O O . ARG A 1 218 ? 21.056 7.017 -28.543 1.00 60.50 218 ARG A O 1
ATOM 1671 N N . ASN A 1 219 ? 20.170 5.333 -27.341 1.00 57.31 219 ASN A N 1
ATOM 1672 C CA . ASN A 1 219 ? 21.053 4.304 -27.894 1.00 57.31 219 ASN A CA 1
ATOM 1673 C C . ASN A 1 219 ? 20.783 4.042 -29.384 1.00 57.31 219 ASN A C 1
ATOM 1675 O O . ASN A 1 219 ? 21.721 3.763 -30.127 1.00 57.31 219 ASN A O 1
ATOM 1679 N N . THR A 1 220 ? 19.541 4.200 -29.855 1.00 56.03 220 THR A N 1
ATOM 1680 C CA . THR A 1 220 ? 19.216 4.075 -31.286 1.00 56.03 220 THR A CA 1
ATOM 1681 C C . THR A 1 220 ? 19.715 5.247 -32.135 1.00 56.03 220 THR A C 1
ATOM 1683 O O . THR A 1 220 ? 20.093 5.034 -33.281 1.00 56.03 220 THR A O 1
ATOM 1686 N N . ASN A 1 221 ? 19.779 6.467 -31.589 1.00 51.56 221 ASN A N 1
ATOM 1687 C CA . ASN A 1 221 ? 20.217 7.662 -32.332 1.00 51.56 221 ASN A CA 1
ATOM 1688 C C . ASN A 1 221 ? 21.746 7.840 -32.413 1.00 51.56 221 ASN A C 1
ATOM 1690 O O . ASN A 1 221 ? 22.217 8.698 -33.154 1.00 51.56 221 ASN A O 1
ATOM 1694 N N . MET A 1 222 ? 22.524 7.050 -31.669 1.00 50.41 222 MET A N 1
ATOM 1695 C CA . MET A 1 222 ? 23.995 7.011 -31.754 1.00 50.41 222 MET A CA 1
ATOM 1696 C C . MET A 1 222 ? 24.517 5.896 -32.682 1.00 50.41 222 MET A C 1
ATOM 1698 O O . MET A 1 222 ? 25.726 5.759 -32.865 1.00 50.41 222 MET A O 1
ATOM 1702 N N . GLY A 1 223 ? 23.628 5.092 -33.275 1.00 44.66 223 GLY A N 1
ATOM 1703 C CA . GLY A 1 223 ? 23.978 4.118 -34.307 1.00 44.66 223 GLY A CA 1
ATOM 1704 C C . GLY A 1 223 ? 23.935 4.757 -35.695 1.00 44.66 223 GLY A C 1
ATOM 1705 O O . GLY A 1 223 ? 22.907 5.303 -36.073 1.00 44.66 223 GLY A O 1
ATOM 1706 N N . TYR A 1 224 ? 25.027 4.619 -36.451 1.00 44.75 224 TYR A N 1
ATOM 1707 C CA . TYR A 1 224 ? 25.272 5.109 -37.821 1.00 44.75 224 TYR A CA 1
ATOM 1708 C C . TYR A 1 224 ? 25.818 6.540 -37.958 1.00 44.75 224 TYR A C 1
ATOM 1710 O O . TYR A 1 224 ? 25.164 7.455 -38.447 1.00 44.75 224 TYR A O 1
ATOM 1718 N N . SER A 1 225 ? 27.108 6.673 -37.646 1.00 35.00 225 SER A N 1
ATOM 1719 C CA . SER A 1 225 ? 28.029 7.450 -38.482 1.00 35.00 225 SER A CA 1
ATOM 1720 C C . SER A 1 225 ? 29.288 6.606 -38.704 1.00 35.00 225 SER A C 1
ATOM 1722 O O . SER A 1 225 ? 30.228 6.650 -37.912 1.00 35.00 225 SER A O 1
ATOM 1724 N N . TYR A 1 226 ? 29.235 5.757 -39.731 1.00 37.38 226 TYR A N 1
ATOM 1725 C CA . TYR A 1 226 ? 30.393 5.187 -40.420 1.00 37.38 226 TYR A CA 1
ATOM 1726 C C . TYR A 1 226 ? 30.225 5.489 -41.903 1.00 37.38 226 TYR A C 1
ATOM 1728 O O . TYR A 1 226 ? 29.088 5.299 -42.394 1.00 37.38 226 TYR A O 1
#

Mean predicted aligned error: 14.59 Å

Foldseek 3Di:
DDDDDDPVVVCVVVVHDQDALVNLLVQLVVLLVQQDDAQDLPPPVDDLVNLLVNLVSNVVSLVSNVVSLVSVPVNLDDDPVPDDPQLVVLVVVLNVLSVVLNVLCVPPRVVLSCCQNPLKDWDWDWDWDFDQPPPDPDDDDDDDDDDDDDDDDDPRPGDTDTDTDIDIDNPDPVSNVVSSSVSNVCRVVSSVSNSVSSVSSSVSSVVSVVSVVVVVVVVVVPPDDD

Sequence (226 aa):
GTATPTRQAVMAEVSYEPLTLSDIQTRMLELCRRVPPAIEEDADDTTQEQIVEWASQMQTVLEGFNLLVSCVSPATYIWSAKRSGAADQHLSVLSSELQLAQEAISSMISPRLSNLLAPVVDVVVDTITTTSTTTQPSGGDKQTNSNHERQSGEEDTSTKVQKHTYASRVVDPDYLKLSGEVAKRNSPMLRHVLLATILKCVQCITDYSQAVKNEEGRNTNMGYSY

Secondary structure (DSSP, 8-state):
-PPPPPHHHHHHHTT-PPPPHHHHHHHHHHHHHHSPPPPPTT-TT--HHHHHHHHHHHHHHHHHHHHHHHTHHHHT---GGG--HHHHHHHHHHHHHHHHHHHHHHHHTHHHHHHHH--EEEEEEEEEEE-----------------------------EEEEEEEEEEES-HHHHHHHHHHHHHHHHHHHHHHHHHHHHHHHHHHHHHHHHHHHHHHHHHTS---

Nearest PDB structures (foldseek):
  8tn1-assembly1_B  TM=5.315E-01  e=3.934E+00  synthetic construct
  3o43-assembly1_A  TM=3.208E-01  e=3.744E+00  synthetic construct

Organism: NCBI:txid210454